Protein AF-A0A2T7P0V6-F1 (afdb_monomer)

Structure (mmCIF, N/CA/C/O backbone):
data_AF-A0A2T7P0V6-F1
#
_entry.id   AF-A0A2T7P0V6-F1
#
loop_
_atom_site.group_PDB
_atom_site.id
_atom_site.type_symbol
_atom_site.label_atom_id
_atom_site.label_alt_id
_atom_site.label_comp_id
_atom_site.label_asym_id
_atom_site.label_entity_id
_atom_site.label_seq_id
_atom_site.pdbx_PDB_ins_code
_atom_site.Cartn_x
_atom_site.Cartn_y
_atom_site.Cartn_z
_atom_site.occupancy
_atom_site.B_iso_or_equiv
_atom_site.auth_seq_id
_atom_site.auth_comp_id
_atom_site.auth_asym_id
_atom_site.auth_atom_id
_atom_site.pdbx_PDB_model_num
ATOM 1 N N . MET A 1 1 ? 37.303 -33.708 -50.649 1.00 38.94 1 MET A N 1
ATOM 2 C CA . MET A 1 1 ? 36.326 -33.667 -49.542 1.00 38.94 1 MET A CA 1
ATOM 3 C C . MET A 1 1 ? 36.472 -32.308 -48.865 1.00 38.94 1 MET A C 1
ATOM 5 O O . MET A 1 1 ? 37.419 -32.109 -48.119 1.00 38.94 1 MET A O 1
ATOM 9 N N . GLN A 1 2 ? 35.656 -31.327 -49.262 1.00 34.22 2 GLN A N 1
ATOM 10 C CA . GLN A 1 2 ? 35.700 -29.964 -48.717 1.00 34.22 2 GLN A CA 1
ATOM 11 C C . GLN A 1 2 ? 34.946 -29.939 -47.388 1.00 34.22 2 GLN A C 1
ATOM 13 O O . GLN A 1 2 ? 33.758 -30.249 -47.340 1.00 34.22 2 GLN A O 1
ATOM 18 N N . ILE A 1 3 ? 35.651 -29.598 -46.313 1.00 34.75 3 ILE A N 1
ATOM 19 C CA . ILE A 1 3 ? 35.061 -29.382 -44.994 1.00 34.75 3 ILE A CA 1
ATOM 20 C C . ILE A 1 3 ? 34.500 -27.960 -44.991 1.00 34.75 3 ILE A C 1
ATOM 22 O O . ILE A 1 3 ? 35.256 -26.990 -44.981 1.00 34.75 3 ILE A O 1
ATOM 26 N N . PHE A 1 4 ? 33.174 -27.833 -45.024 1.00 32.59 4 PHE A N 1
ATOM 27 C CA . PHE A 1 4 ? 32.504 -26.573 -44.720 1.00 32.59 4 PHE A CA 1
ATOM 28 C C . PHE A 1 4 ? 32.583 -26.348 -43.211 1.00 32.59 4 PHE A C 1
ATOM 30 O O . PHE A 1 4 ? 31.875 -26.985 -42.433 1.00 32.59 4 PHE A O 1
ATOM 37 N N . VAL A 1 5 ? 33.468 -25.447 -42.792 1.00 35.84 5 VAL A N 1
ATOM 38 C CA . VAL A 1 5 ? 33.463 -24.924 -41.426 1.00 35.84 5 VAL A CA 1
ATOM 39 C C . VAL A 1 5 ? 32.278 -23.968 -41.324 1.00 35.84 5 VAL A C 1
ATOM 41 O O . VAL A 1 5 ? 32.344 -22.827 -41.778 1.00 35.84 5 VAL A O 1
ATOM 44 N N . VAL A 1 6 ? 31.169 -24.440 -40.754 1.00 39.12 6 VAL A N 1
ATOM 45 C CA . VAL A 1 6 ? 30.071 -23.568 -40.330 1.00 39.12 6 VAL A CA 1
ATOM 46 C C . VAL A 1 6 ? 30.562 -22.813 -39.099 1.00 39.12 6 VAL A C 1
ATOM 48 O O . VAL A 1 6 ? 30.492 -23.305 -37.975 1.00 39.12 6 VAL A O 1
ATOM 51 N N . VAL A 1 7 ? 31.120 -21.622 -39.315 1.00 36.09 7 VAL A N 1
ATOM 52 C CA . VAL A 1 7 ? 31.396 -20.678 -38.232 1.00 36.09 7 VAL A CA 1
ATOM 53 C C . VAL A 1 7 ? 30.044 -20.169 -37.748 1.00 36.09 7 VAL A C 1
ATOM 55 O O . VAL A 1 7 ? 29.428 -19.310 -38.378 1.00 36.09 7 VAL A O 1
ATOM 58 N N . ALA A 1 8 ? 29.552 -20.727 -36.643 1.00 37.69 8 ALA A N 1
ATOM 59 C CA . ALA A 1 8 ? 28.440 -20.143 -35.914 1.00 37.69 8 ALA A CA 1
ATOM 60 C C . ALA A 1 8 ? 28.899 -18.775 -35.389 1.00 37.69 8 ALA A C 1
ATOM 62 O O . ALA A 1 8 ? 29.601 -18.684 -34.382 1.00 37.69 8 ALA A O 1
ATOM 63 N N . LEU A 1 9 ? 28.551 -17.706 -36.109 1.00 34.47 9 LEU A N 1
ATOM 64 C CA . LEU A 1 9 ? 28.694 -16.347 -35.600 1.00 34.47 9 LEU A CA 1
ATOM 65 C C . LEU A 1 9 ? 27.898 -16.260 -34.288 1.00 34.47 9 LEU A C 1
ATOM 67 O O . LEU A 1 9 ? 26.733 -16.674 -34.268 1.00 34.47 9 LEU A O 1
ATOM 71 N N . PRO A 1 10 ? 28.480 -15.750 -33.189 1.00 39.94 10 PRO A N 1
ATOM 72 C CA . PRO A 1 10 ? 27.716 -15.527 -31.974 1.00 39.94 10 PRO A CA 1
ATOM 73 C C . PRO A 1 10 ? 26.574 -14.569 -32.314 1.00 39.94 10 PRO A C 1
ATOM 75 O O . PRO A 1 10 ? 26.809 -13.472 -32.821 1.00 39.94 10 PRO A O 1
ATOM 78 N N . VAL A 1 11 ? 25.332 -14.995 -32.073 1.00 44.12 11 VAL A N 1
ATOM 79 C CA . VAL A 1 11 ? 24.156 -14.131 -32.205 1.00 44.12 11 VAL A CA 1
ATOM 80 C C . VAL A 1 11 ? 24.385 -12.944 -31.277 1.00 44.12 11 VAL A C 1
ATOM 82 O O . VAL A 1 11 ? 24.299 -13.076 -30.055 1.00 44.12 11 VAL A O 1
ATOM 85 N N . ALA A 1 12 ? 24.735 -11.794 -31.850 1.00 45.53 12 ALA A N 1
ATOM 86 C CA . ALA A 1 12 ? 24.899 -10.563 -31.105 1.00 45.53 12 ALA A CA 1
ATOM 87 C C . ALA A 1 12 ? 23.538 -10.208 -30.497 1.00 45.53 12 ALA A C 1
ATOM 89 O O . ALA A 1 12 ? 22.624 -9.755 -31.187 1.00 45.53 12 ALA A O 1
ATOM 90 N N . VAL A 1 13 ? 23.378 -10.462 -29.198 1.00 53.03 13 VAL A N 1
ATOM 91 C CA . VAL A 1 13 ? 22.258 -9.926 -28.427 1.00 53.03 13 VAL A CA 1
ATOM 92 C C . VAL A 1 13 ? 22.516 -8.431 -28.329 1.00 53.03 13 VAL A C 1
ATOM 94 O O . VAL A 1 13 ? 23.279 -7.987 -27.470 1.00 53.03 13 VAL A O 1
ATOM 97 N N . ASN A 1 14 ? 21.946 -7.660 -29.253 1.00 59.09 14 ASN A N 1
ATOM 98 C CA . ASN A 1 14 ? 22.024 -6.210 -29.198 1.00 59.09 14 ASN A CA 1
ATOM 99 C C . ASN A 1 14 ? 21.342 -5.741 -27.912 1.00 59.09 14 ASN A C 1
ATOM 101 O O . ASN A 1 14 ? 20.126 -5.854 -27.753 1.00 59.09 14 ASN A O 1
ATOM 105 N N . ARG A 1 15 ? 22.156 -5.277 -26.963 1.00 63.44 15 ARG A N 1
ATOM 106 C CA . ARG A 1 15 ? 21.679 -4.775 -25.678 1.00 63.44 15 ARG A CA 1
ATOM 107 C C . ARG A 1 15 ? 21.230 -3.324 -25.858 1.00 63.44 15 ARG A C 1
ATOM 109 O O . ARG A 1 15 ? 21.991 -2.552 -26.446 1.00 63.44 15 ARG A O 1
ATOM 116 N N . PRO A 1 16 ? 20.046 -2.944 -25.350 1.00 68.44 16 PRO A N 1
ATOM 117 C CA . PRO A 1 16 ? 19.657 -1.540 -25.278 1.00 68.44 16 PRO A CA 1
ATOM 118 C C . PRO A 1 16 ? 20.714 -0.749 -24.497 1.00 68.44 16 PRO A C 1
ATOM 120 O O . PRO A 1 16 ? 21.285 -1.277 -23.535 1.00 68.44 16 PRO A O 1
ATOM 123 N N . LYS A 1 17 ? 20.985 0.501 -24.888 1.00 78.00 17 LYS A N 1
ATOM 124 C CA . LYS A 1 17 ? 21.817 1.403 -24.080 1.00 78.00 17 LYS A CA 1
ATOM 125 C C . LYS A 1 17 ? 20.932 2.210 -23.124 1.00 78.00 17 LYS A C 1
ATOM 127 O O . LYS A 1 17 ? 19.780 2.476 -23.456 1.00 78.00 17 LYS A O 1
ATOM 132 N N . PRO A 1 18 ? 21.465 2.668 -21.976 1.00 76.31 18 PRO A N 1
ATOM 133 C CA . PRO A 1 18 ? 20.715 3.522 -21.052 1.00 76.31 18 PRO A CA 1
ATOM 134 C C . PRO A 1 18 ? 20.152 4.799 -21.693 1.00 76.31 18 PRO A C 1
ATOM 136 O O . PRO A 1 18 ? 19.107 5.274 -21.279 1.00 76.31 18 PRO A O 1
ATOM 139 N N . THR A 1 19 ? 20.822 5.345 -22.713 1.00 81.75 19 THR A N 1
ATOM 140 C CA . THR A 1 19 ? 20.389 6.555 -23.436 1.00 81.75 19 THR A CA 1
ATOM 141 C C . THR A 1 19 ? 19.151 6.350 -24.299 1.00 81.75 19 THR A C 1
ATOM 143 O O . THR A 1 19 ? 18.503 7.320 -24.673 1.00 81.75 19 THR A O 1
ATOM 146 N N . ASP A 1 20 ? 18.844 5.099 -24.630 1.00 83.56 20 ASP A N 1
ATOM 147 C CA . ASP A 1 20 ? 17.799 4.739 -25.586 1.00 83.56 20 ASP A CA 1
ATOM 148 C C . ASP A 1 20 ? 16.455 4.486 -24.880 1.00 83.56 20 ASP A C 1
ATOM 150 O O . ASP A 1 20 ? 15.446 4.207 -25.528 1.00 83.56 20 ASP A O 1
ATOM 154 N N . VAL A 1 21 ? 16.444 4.565 -23.545 1.00 86.81 21 VAL A N 1
ATOM 155 C CA . VAL A 1 21 ? 15.331 4.193 -22.674 1.00 86.81 21 VAL A CA 1
ATOM 156 C C . VAL A 1 21 ? 15.060 5.325 -21.694 1.00 86.81 21 VAL A C 1
ATOM 158 O O . VAL A 1 21 ? 15.941 5.732 -20.941 1.00 86.81 21 VAL A O 1
ATOM 161 N N . SER A 1 22 ? 13.816 5.786 -21.653 1.00 91.00 22 SER A N 1
ATOM 162 C CA . SER A 1 22 ? 13.347 6.740 -20.653 1.00 91.00 22 SER A CA 1
ATOM 163 C C . SER A 1 22 ? 12.190 6.127 -19.885 1.00 91.00 22 SER A C 1
ATOM 165 O O . SER A 1 22 ? 11.180 5.766 -20.481 1.00 91.00 22 SER A O 1
ATOM 167 N N . CYS A 1 23 ? 12.342 6.000 -18.570 1.00 91.56 23 CYS A N 1
ATOM 168 C CA . CYS A 1 23 ? 11.327 5.448 -17.684 1.00 91.56 23 CYS A CA 1
ATOM 169 C C . CYS A 1 23 ? 10.858 6.502 -16.692 1.00 91.56 23 CYS A C 1
ATOM 171 O O . CYS A 1 23 ? 11.661 7.248 -16.129 1.00 91.56 23 CYS A O 1
ATOM 173 N N . THR A 1 24 ? 9.556 6.518 -16.440 1.00 91.81 24 THR A N 1
ATOM 174 C CA . THR A 1 24 ? 8.920 7.374 -15.444 1.00 91.81 24 THR A CA 1
ATOM 175 C C . THR A 1 24 ? 8.060 6.547 -14.506 1.00 91.81 24 THR A C 1
ATOM 177 O O . THR A 1 24 ? 7.452 5.565 -14.930 1.00 91.81 24 THR A O 1
ATOM 180 N N . ALA A 1 25 ? 8.025 6.934 -13.234 1.00 89.06 25 ALA A N 1
ATOM 181 C CA . ALA A 1 25 ? 7.160 6.340 -12.226 1.00 89.06 25 ALA A CA 1
ATOM 182 C C . ALA A 1 25 ? 6.214 7.398 -11.657 1.00 89.06 25 ALA A C 1
ATOM 184 O O . ALA A 1 25 ? 6.587 8.557 -11.446 1.00 89.06 25 ALA A O 1
ATOM 185 N N . ARG A 1 26 ? 4.975 6.990 -11.400 1.00 83.69 26 ARG A N 1
ATOM 186 C CA . ARG A 1 26 ? 3.954 7.830 -10.788 1.00 83.69 26 ARG A CA 1
ATOM 187 C C . ARG A 1 26 ? 3.104 7.002 -9.835 1.00 83.69 26 ARG A C 1
ATOM 189 O O . ARG A 1 26 ? 2.597 5.955 -10.220 1.00 83.69 26 ARG A O 1
ATOM 196 N N . ALA A 1 27 ? 2.881 7.544 -8.644 1.00 75.69 27 ALA A N 1
ATOM 197 C CA . ALA A 1 27 ? 1.901 7.003 -7.714 1.00 75.69 27 ALA A CA 1
ATOM 198 C C . ALA A 1 27 ? 0.469 7.265 -8.196 1.00 75.69 27 ALA A C 1
ATOM 200 O O . ALA A 1 27 ? 0.133 8.403 -8.560 1.00 75.69 27 ALA A O 1
ATOM 201 N N . ASP A 1 28 ? -0.359 6.225 -8.175 1.00 67.44 28 ASP A N 1
ATOM 202 C CA . ASP A 1 28 ? -1.797 6.273 -8.432 1.00 67.44 28 ASP A CA 1
ATOM 203 C C . ASP A 1 28 ? -2.569 5.597 -7.284 1.00 67.44 28 ASP A C 1
ATOM 205 O O . ASP A 1 28 ? -1.989 4.936 -6.426 1.00 67.44 28 ASP A O 1
ATOM 209 N N . MET A 1 29 ? -3.888 5.783 -7.276 1.00 58.06 29 MET A N 1
ATOM 210 C CA . MET A 1 29 ? -4.811 5.397 -6.201 1.00 58.06 29 MET A CA 1
ATOM 211 C C . MET A 1 29 ? -4.745 3.925 -5.775 1.00 58.06 29 MET A C 1
ATOM 213 O O . MET A 1 29 ? -4.930 3.602 -4.601 1.00 58.06 29 MET A O 1
ATOM 217 N N . ASP A 1 30 ? -4.531 3.036 -6.737 1.00 58.81 30 ASP A N 1
ATOM 218 C CA . ASP A 1 30 ? -4.682 1.589 -6.604 1.00 58.81 30 ASP A CA 1
ATOM 219 C C . ASP A 1 30 ? -3.455 0.808 -7.100 1.00 58.81 30 ASP A C 1
ATOM 221 O O . ASP A 1 30 ? -3.479 -0.424 -7.141 1.00 58.81 30 ASP A O 1
ATOM 225 N N . ALA A 1 31 ? -2.408 1.520 -7.520 1.00 74.06 31 ALA A N 1
ATOM 226 C CA . ALA A 1 31 ? -1.178 0.971 -8.071 1.00 74.06 31 ALA A CA 1
ATOM 227 C C . ALA A 1 31 ? -0.145 2.076 -8.305 1.00 74.06 31 ALA A C 1
ATOM 229 O O . ALA A 1 31 ? -0.507 3.200 -8.644 1.00 74.06 31 ALA A O 1
ATOM 230 N N . ASP A 1 32 ? 1.142 1.736 -8.285 1.00 83.00 32 ASP A N 1
ATOM 231 C CA . ASP A 1 32 ? 2.131 2.602 -8.925 1.00 83.00 32 ASP A CA 1
ATOM 232 C C . ASP A 1 32 ? 2.177 2.288 -10.424 1.00 83.00 32 ASP A C 1
ATOM 234 O O . ASP A 1 32 ? 2.079 1.137 -10.867 1.00 83.00 32 ASP A O 1
ATOM 238 N N . ARG A 1 33 ? 2.274 3.338 -11.237 1.00 87.50 33 ARG A N 1
ATOM 239 C CA . ARG A 1 33 ? 2.348 3.234 -12.693 1.00 87.50 33 ARG A CA 1
ATOM 240 C C . ARG A 1 33 ? 3.750 3.564 -13.155 1.00 87.50 33 ARG A C 1
ATOM 242 O O . ARG A 1 33 ? 4.265 4.643 -12.863 1.00 87.50 33 ARG A O 1
ATOM 249 N N . LEU A 1 34 ? 4.337 2.651 -13.918 1.00 91.38 34 LEU A N 1
ATOM 250 C CA . LEU A 1 34 ? 5.596 2.871 -14.607 1.00 91.38 34 LEU A CA 1
ATOM 251 C C . LEU A 1 34 ? 5.324 2.956 -16.106 1.00 91.38 34 LEU A C 1
ATOM 253 O O . LEU A 1 34 ? 4.670 2.083 -16.673 1.00 91.38 34 LEU A O 1
ATOM 257 N N . SER A 1 35 ? 5.848 4.000 -16.736 1.00 93.00 35 SER A N 1
ATOM 258 C CA . SER A 1 35 ? 5.797 4.196 -18.181 1.00 93.00 35 SER A CA 1
ATOM 259 C C . SER A 1 35 ? 7.215 4.326 -18.704 1.00 93.00 35 SER A C 1
ATOM 261 O O . SER A 1 35 ? 7.933 5.248 -18.311 1.00 93.00 35 SER A O 1
ATOM 263 N N . CYS A 1 36 ? 7.616 3.413 -19.582 1.00 91.62 36 CYS A N 1
ATOM 264 C CA . CYS A 1 36 ? 8.912 3.445 -20.241 1.00 91.62 36 CYS A CA 1
ATOM 265 C C . CYS A 1 36 ? 8.753 3.566 -21.750 1.00 91.62 36 CYS A C 1
ATOM 267 O O . CYS A 1 36 ? 8.081 2.740 -22.363 1.00 91.62 36 CYS A O 1
ATOM 269 N N . THR A 1 37 ? 9.447 4.532 -22.338 1.00 90.88 37 THR A N 1
ATOM 270 C CA . THR A 1 37 ? 9.606 4.675 -23.783 1.00 90.88 37 THR A CA 1
ATOM 271 C C . THR A 1 37 ? 10.991 4.182 -24.169 1.00 90.88 37 THR A C 1
ATOM 273 O O . THR A 1 37 ? 12.000 4.585 -23.586 1.00 90.88 37 THR A O 1
ATOM 276 N N . ILE A 1 38 ? 11.037 3.293 -25.152 1.00 87.94 38 ILE A N 1
ATOM 277 C CA . ILE A 1 38 ? 12.251 2.659 -25.645 1.00 87.94 38 ILE A CA 1
ATOM 278 C C . ILE A 1 38 ? 12.394 3.014 -27.119 1.00 87.94 38 ILE A C 1
ATOM 280 O O . ILE A 1 38 ? 11.471 2.816 -27.909 1.00 87.94 38 ILE A O 1
ATOM 284 N N . THR A 1 39 ? 13.547 3.549 -27.500 1.00 85.44 39 THR A N 1
ATOM 285 C CA . THR A 1 39 ? 13.763 4.123 -28.830 1.00 85.44 39 THR A CA 1
ATOM 286 C C . THR A 1 39 ? 14.919 3.447 -29.549 1.00 85.44 39 THR A C 1
ATOM 288 O O . THR A 1 39 ? 15.979 3.224 -28.977 1.00 85.44 39 THR A O 1
ATOM 291 N N . ASN A 1 40 ? 14.737 3.156 -30.839 1.00 75.75 40 ASN A N 1
ATOM 292 C CA . ASN A 1 40 ? 15.815 2.768 -31.754 1.00 75.75 40 ASN A CA 1
ATOM 293 C C . ASN A 1 40 ? 16.664 1.553 -31.319 1.00 75.75 40 ASN A C 1
ATOM 295 O O . ASN A 1 40 ? 17.861 1.493 -31.626 1.00 75.75 40 ASN A O 1
ATOM 299 N N . ILE A 1 41 ? 16.060 0.561 -30.660 1.00 76.25 41 ILE A N 1
ATOM 300 C CA . ILE A 1 41 ? 16.772 -0.640 -30.209 1.00 76.25 41 ILE A CA 1
ATOM 301 C C . ILE A 1 41 ? 16.825 -1.701 -31.307 1.00 76.25 41 ILE A C 1
ATOM 303 O O . ILE A 1 41 ? 15.835 -1.969 -31.981 1.00 76.25 41 ILE A O 1
ATOM 307 N N . TYR A 1 42 ? 17.985 -2.327 -31.501 1.00 70.56 42 TYR A N 1
ATOM 308 C CA . TYR A 1 42 ? 18.146 -3.349 -32.534 1.00 70.56 42 TYR A CA 1
ATOM 309 C C . TYR A 1 42 ? 17.495 -4.668 -32.128 1.00 70.56 42 TYR A C 1
ATOM 311 O O . TYR A 1 42 ? 17.993 -5.334 -31.219 1.00 70.56 42 TYR A O 1
ATOM 319 N N . SER A 1 43 ? 16.469 -5.095 -32.862 1.00 62.31 43 SER A N 1
ATOM 320 C CA . SER A 1 43 ? 15.776 -6.349 -32.594 1.00 62.31 43 SER A CA 1
ATOM 321 C C . SER A 1 43 ? 16.040 -7.379 -33.680 1.00 62.31 43 SER A C 1
ATOM 323 O O . SER A 1 43 ? 15.702 -7.172 -34.838 1.00 62.31 43 SER A O 1
ATOM 325 N N . SER A 1 44 ? 16.605 -8.526 -33.304 1.00 56.94 44 SER A N 1
ATOM 326 C CA . SER A 1 44 ? 16.668 -9.696 -34.189 1.00 56.94 44 SER A CA 1
ATOM 327 C C . SER A 1 44 ? 15.417 -10.580 -34.103 1.00 56.94 44 SER A C 1
ATOM 329 O O . SER A 1 44 ? 15.276 -11.494 -34.910 1.00 56.94 44 SER A O 1
ATOM 331 N N . ARG A 1 45 ? 14.528 -10.351 -33.116 1.00 62.19 45 ARG A N 1
ATOM 332 C CA . ARG A 1 45 ? 13.358 -11.210 -32.815 1.00 62.19 45 ARG A CA 1
ATOM 333 C C . ARG A 1 45 ? 12.043 -10.465 -32.531 1.00 62.19 45 ARG A C 1
ATOM 335 O O . ARG A 1 45 ? 11.052 -11.116 -32.228 1.00 62.19 45 ARG A O 1
ATOM 342 N N . GLY A 1 46 ? 12.020 -9.135 -32.581 1.00 62.25 46 GLY A N 1
ATOM 343 C CA . GLY A 1 46 ? 10.824 -8.287 -32.455 1.00 62.25 46 GLY A CA 1
ATOM 344 C C . GLY A 1 46 ? 10.178 -8.186 -31.065 1.00 62.25 46 GLY A C 1
ATOM 345 O O . GLY A 1 46 ? 9.445 -7.237 -30.817 1.00 62.25 46 GLY A O 1
ATOM 346 N N . VAL A 1 47 ? 10.453 -9.106 -30.133 1.00 72.44 47 VAL A N 1
ATOM 347 C CA . VAL A 1 47 ? 9.734 -9.178 -28.847 1.00 72.44 47 VAL A CA 1
ATOM 348 C C . VAL A 1 47 ? 10.621 -8.728 -27.687 1.00 72.44 47 VAL A C 1
ATOM 350 O O . VAL A 1 47 ? 11.562 -9.429 -27.310 1.00 72.44 47 VAL A O 1
ATOM 353 N N . TYR A 1 48 ? 10.291 -7.571 -27.107 1.00 80.56 48 TYR A N 1
ATOM 354 C CA . TYR A 1 48 ? 10.849 -7.102 -25.838 1.00 80.56 48 TYR A CA 1
ATOM 355 C C . TYR A 1 48 ? 9.798 -7.152 -24.737 1.00 80.56 48 TYR A C 1
ATOM 357 O O . TYR A 1 48 ? 8.610 -6.946 -24.981 1.00 80.56 48 TYR A O 1
ATOM 365 N N . THR A 1 49 ? 10.248 -7.390 -23.512 1.00 88.62 49 THR A N 1
ATOM 366 C CA . THR A 1 49 ? 9.421 -7.336 -22.310 1.00 88.62 49 THR A CA 1
ATOM 367 C C . THR A 1 49 ? 10.059 -6.425 -21.278 1.00 88.62 49 THR A C 1
ATOM 369 O O . THR A 1 49 ? 11.284 -6.410 -21.127 1.00 88.62 49 THR A O 1
ATOM 372 N N . CYS A 1 50 ? 9.228 -5.728 -20.521 1.00 91.44 50 CYS A N 1
ATOM 373 C CA . CYS A 1 50 ? 9.640 -4.877 -19.419 1.00 91.44 50 CYS A CA 1
ATOM 374 C C . CYS A 1 50 ? 9.172 -5.488 -18.103 1.00 91.44 50 CYS A C 1
ATOM 376 O O . CYS A 1 50 ? 7.977 -5.705 -17.914 1.00 91.44 50 CYS A O 1
ATOM 378 N N . GLN A 1 51 ? 10.109 -5.757 -17.200 1.00 94.19 51 GLN A N 1
ATOM 379 C CA . GLN A 1 51 ? 9.838 -6.211 -15.841 1.00 94.19 51 GLN A CA 1
ATOM 380 C C . GLN A 1 51 ? 10.039 -5.043 -14.878 1.00 94.19 51 GLN A C 1
ATOM 382 O O . GLN A 1 51 ? 11.136 -4.487 -14.814 1.00 94.19 51 GLN A O 1
ATOM 387 N N . ALA A 1 52 ? 8.998 -4.683 -14.130 1.00 93.50 52 ALA A N 1
ATOM 388 C CA . ALA A 1 52 ? 9.129 -3.706 -13.059 1.00 93.50 52 ALA A CA 1
ATOM 389 C C . ALA A 1 52 ? 9.855 -4.321 -11.859 1.00 93.50 52 ALA A C 1
ATOM 391 O O . ALA A 1 52 ? 9.659 -5.488 -11.512 1.00 93.50 52 ALA A O 1
ATOM 392 N N . LEU A 1 53 ? 10.691 -3.510 -11.229 1.00 93.12 53 LEU A N 1
ATOM 393 C CA . LEU A 1 53 ? 11.464 -3.839 -10.047 1.00 93.12 53 LEU A CA 1
ATOM 394 C C . LEU A 1 53 ? 11.218 -2.758 -8.997 1.00 93.12 53 LEU A C 1
ATOM 396 O O . LEU A 1 53 ? 11.155 -1.569 -9.323 1.00 93.12 53 LEU A O 1
ATOM 400 N N . ARG A 1 54 ? 11.087 -3.178 -7.742 1.00 90.81 54 ARG A N 1
ATOM 401 C CA . ARG A 1 54 ? 10.869 -2.288 -6.602 1.00 90.81 54 ARG A CA 1
ATOM 402 C C . ARG A 1 54 ? 11.889 -2.566 -5.512 1.00 90.81 54 ARG A C 1
ATOM 404 O O . ARG A 1 54 ? 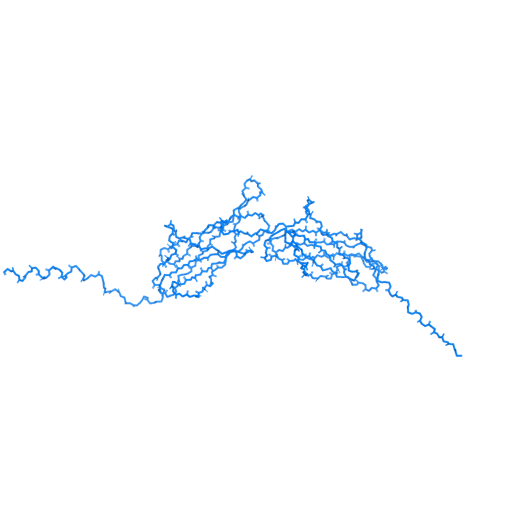12.224 -3.719 -5.245 1.00 90.81 54 ARG A O 1
ATOM 411 N N . ARG A 1 55 ? 12.364 -1.508 -4.859 1.00 90.12 55 ARG A N 1
ATOM 412 C CA . ARG A 1 55 ? 13.245 -1.603 -3.693 1.00 90.12 55 ARG A CA 1
ATOM 413 C C . ARG A 1 55 ? 12.784 -0.646 -2.607 1.00 90.12 55 ARG A C 1
ATOM 415 O O . ARG A 1 55 ? 12.511 0.514 -2.892 1.00 90.12 55 ARG A O 1
ATOM 422 N N . ASN A 1 56 ? 12.745 -1.125 -1.368 1.00 86.56 56 ASN A N 1
ATOM 423 C CA . ASN A 1 56 ? 12.582 -0.267 -0.203 1.00 86.56 56 ASN A CA 1
ATOM 424 C C . ASN A 1 56 ? 13.943 0.370 0.138 1.00 86.56 56 ASN A C 1
ATOM 426 O O . ASN A 1 56 ? 14.900 -0.331 0.473 1.00 86.56 56 ASN A O 1
ATOM 430 N N . GLU A 1 57 ? 14.039 1.691 0.020 1.00 84.81 57 GLU A N 1
ATOM 431 C CA . GLU A 1 57 ? 15.277 2.454 0.211 1.00 84.81 57 GLU A CA 1
ATOM 432 C C . GLU A 1 57 ? 15.660 2.612 1.686 1.00 84.81 57 GLU A C 1
ATOM 434 O O . GLU A 1 57 ? 16.835 2.781 1.988 1.00 84.81 57 GLU A O 1
ATOM 439 N N . GLU A 1 58 ? 14.705 2.525 2.612 1.00 76.50 58 GLU A N 1
ATOM 440 C CA . GLU A 1 58 ? 14.980 2.657 4.051 1.00 76.50 58 GLU A CA 1
ATOM 441 C C . GLU A 1 58 ? 15.634 1.404 4.623 1.00 76.50 58 GLU A C 1
ATOM 443 O O . GLU A 1 58 ? 16.533 1.474 5.457 1.00 76.50 58 GLU A O 1
ATOM 448 N N . THR A 1 59 ? 15.165 0.244 4.170 1.00 75.19 59 THR A N 1
ATOM 449 C CA . THR A 1 59 ? 15.645 -1.061 4.639 1.00 75.19 59 THR A CA 1
ATOM 450 C C . THR A 1 59 ? 16.706 -1.663 3.725 1.00 75.19 59 THR A C 1
ATOM 452 O O . THR A 1 59 ? 17.266 -2.703 4.061 1.00 75.19 59 THR A O 1
ATOM 455 N N . HIS A 1 60 ? 16.981 -1.029 2.577 1.00 77.31 60 HIS A N 1
ATOM 456 C CA . HIS A 1 60 ? 17.794 -1.591 1.496 1.00 77.31 60 HIS A CA 1
ATOM 457 C C . HIS A 1 60 ? 17.40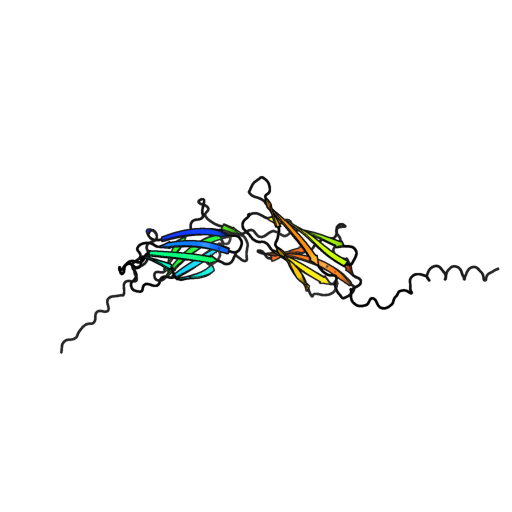3 -3.041 1.181 1.00 77.31 60 HIS A C 1
ATOM 459 O O . HIS A 1 60 ? 18.258 -3.921 1.064 1.00 77.31 60 HIS A O 1
ATOM 465 N N . SER A 1 61 ? 16.093 -3.285 1.082 1.00 73.12 61 SER A N 1
ATOM 466 C CA . SER A 1 61 ? 15.547 -4.624 0.873 1.00 73.12 61 SER A CA 1
ATOM 467 C C . SER A 1 61 ? 16.082 -5.262 -0.409 1.00 73.12 61 SER A C 1
ATOM 469 O O . SER A 1 61 ? 16.531 -4.579 -1.339 1.00 73.12 61 SER A O 1
ATOM 471 N N . GLU A 1 62 ? 15.956 -6.588 -0.504 1.00 80.44 62 GLU A N 1
ATOM 472 C CA . GLU A 1 62 ? 16.119 -7.257 -1.791 1.00 80.44 62 GLU A CA 1
ATOM 473 C C . GLU A 1 62 ? 15.185 -6.640 -2.839 1.00 80.44 62 GLU A C 1
ATOM 475 O O . GLU A 1 62 ? 14.104 -6.128 -2.527 1.00 80.44 62 GLU A O 1
ATOM 480 N N . VAL A 1 63 ? 15.643 -6.653 -4.091 1.00 83.50 63 VAL A N 1
ATOM 481 C CA . VAL A 1 63 ? 14.868 -6.131 -5.215 1.00 83.50 63 VAL A CA 1
ATOM 482 C C . VAL A 1 63 ? 13.703 -7.072 -5.477 1.00 83.50 63 VAL A C 1
ATOM 484 O O . VAL A 1 63 ? 13.886 -8.209 -5.923 1.00 83.50 63 VAL A O 1
ATOM 487 N N . GLU A 1 64 ? 12.505 -6.569 -5.237 1.00 87.25 64 GLU A N 1
ATOM 488 C CA . GLU A 1 64 ? 11.266 -7.266 -5.514 1.00 87.25 64 GLU A CA 1
ATOM 489 C C . GLU A 1 64 ? 10.977 -7.221 -7.016 1.00 87.25 64 GLU A C 1
ATOM 491 O O . GLU A 1 64 ? 11.032 -6.163 -7.651 1.00 87.25 64 GLU A O 1
ATOM 496 N N . ARG A 1 65 ? 10.680 -8.387 -7.596 1.00 88.38 65 ARG A N 1
ATOM 497 C CA . ARG A 1 65 ? 10.292 -8.506 -9.003 1.00 88.38 65 ARG A CA 1
ATOM 498 C C . ARG A 1 65 ? 8.783 -8.425 -9.110 1.00 88.38 65 ARG A C 1
ATOM 500 O O . ARG A 1 65 ? 8.085 -9.260 -8.548 1.00 88.38 65 ARG A O 1
ATOM 507 N N . LEU A 1 66 ? 8.317 -7.444 -9.864 1.00 89.19 66 LEU A N 1
ATOM 508 C CA . LEU A 1 66 ? 6.904 -7.171 -10.059 1.00 89.19 66 LEU A CA 1
ATOM 509 C C . LEU A 1 66 ? 6.465 -7.608 -11.464 1.00 89.19 66 LEU A C 1
ATOM 511 O O . LEU A 1 66 ? 7.134 -8.386 -12.157 1.00 89.19 66 LEU A O 1
ATOM 515 N N . ASN A 1 67 ? 5.314 -7.086 -11.878 1.00 88.62 67 ASN A N 1
ATOM 516 C CA . ASN A 1 67 ? 4.671 -7.380 -13.148 1.00 88.62 67 ASN A CA 1
ATOM 517 C C . ASN A 1 67 ? 5.620 -7.215 -14.342 1.00 88.62 67 ASN A C 1
ATOM 519 O O . ASN A 1 67 ? 6.428 -6.285 -14.423 1.00 88.62 67 ASN A O 1
ATOM 523 N N . THR A 1 68 ? 5.491 -8.149 -15.284 1.00 90.31 68 THR A N 1
ATOM 524 C CA . THR A 1 68 ? 6.214 -8.152 -16.556 1.00 90.31 68 THR A CA 1
ATOM 525 C C . THR A 1 68 ? 5.216 -7.963 -17.688 1.00 90.31 68 THR A C 1
ATOM 527 O O . THR A 1 68 ? 4.218 -8.676 -17.751 1.00 90.31 68 THR A O 1
ATOM 530 N N . VAL A 1 69 ? 5.480 -7.008 -18.577 1.00 90.62 69 VAL A N 1
ATOM 531 C CA . VAL A 1 69 ? 4.609 -6.691 -19.716 1.00 90.62 69 VAL A CA 1
ATOM 532 C C . VAL A 1 69 ? 5.371 -6.817 -21.025 1.00 90.62 69 VAL A C 1
ATOM 534 O O . VAL A 1 69 ? 6.577 -6.566 -21.081 1.00 90.62 69 VAL A O 1
ATOM 537 N N . ASN A 1 70 ? 4.661 -7.178 -22.089 1.00 88.19 70 ASN A N 1
ATOM 538 C CA . ASN A 1 70 ? 5.202 -7.092 -23.439 1.00 88.19 70 ASN A CA 1
ATOM 539 C C . ASN A 1 70 ? 5.283 -5.622 -23.857 1.00 88.19 70 ASN A C 1
ATOM 541 O O . ASN A 1 70 ? 4.366 -4.845 -23.591 1.00 88.19 70 ASN A O 1
ATOM 545 N N . MET A 1 71 ? 6.374 -5.253 -24.519 1.00 86.75 71 MET A N 1
ATOM 546 C CA . MET A 1 71 ? 6.522 -3.935 -25.122 1.00 86.75 71 MET A CA 1
ATOM 547 C C . MET A 1 71 ? 5.521 -3.789 -26.270 1.00 86.75 71 MET A C 1
ATOM 549 O O . MET A 1 71 ? 5.473 -4.629 -27.170 1.00 86.75 71 MET A O 1
ATOM 553 N N . ALA A 1 72 ? 4.743 -2.711 -26.251 1.00 84.12 72 ALA A N 1
ATOM 554 C CA . ALA A 1 72 ? 3.911 -2.316 -27.375 1.00 84.12 72 ALA A CA 1
ATOM 555 C C . ALA A 1 72 ? 4.798 -1.645 -28.430 1.00 84.12 72 ALA A C 1
ATOM 557 O O . ALA A 1 72 ? 5.471 -0.660 -28.130 1.00 84.12 72 ALA A O 1
ATOM 558 N N . SER A 1 73 ? 4.828 -2.182 -29.651 1.00 77.69 73 SER A N 1
ATOM 559 C CA . SER A 1 73 ? 5.598 -1.585 -30.747 1.00 77.69 73 SER A CA 1
ATOM 560 C C . SER A 1 73 ? 4.926 -0.295 -31.217 1.00 77.69 73 SER A C 1
ATOM 562 O O . SER A 1 73 ? 3.727 -0.292 -31.493 1.00 77.69 73 SER A O 1
ATOM 564 N N . LEU A 1 74 ? 5.695 0.791 -31.291 1.00 71.19 74 LEU A N 1
ATOM 565 C CA . LEU A 1 74 ? 5.228 2.086 -31.788 1.00 71.19 74 LEU A CA 1
ATOM 566 C C . LEU A 1 74 ? 5.498 2.242 -33.285 1.00 71.19 74 LEU A C 1
ATOM 568 O O . LEU A 1 74 ? 4.638 2.744 -33.993 1.00 71.19 74 LEU A O 1
ATOM 572 N N . ASN A 1 75 ? 6.654 1.768 -33.762 1.00 65.44 75 ASN A N 1
ATOM 573 C CA . ASN A 1 75 ? 7.023 1.753 -35.176 1.00 65.44 75 ASN A CA 1
ATOM 574 C C . ASN A 1 75 ? 7.685 0.407 -35.500 1.00 65.44 75 ASN A C 1
ATOM 576 O O . ASN A 1 75 ? 8.740 0.091 -34.946 1.00 65.44 75 ASN A O 1
ATOM 580 N N . ASP A 1 76 ? 7.082 -0.350 -36.417 1.00 57.59 76 ASP A N 1
ATOM 581 C CA . ASP A 1 76 ? 7.632 -1.581 -36.999 1.00 57.59 76 ASP A CA 1
ATOM 582 C C . ASP A 1 76 ? 7.766 -1.404 -38.520 1.00 57.59 76 ASP A C 1
ATOM 584 O O . ASP A 1 76 ? 7.158 -2.109 -39.321 1.00 57.59 76 ASP A O 1
ATOM 588 N N . GLU A 1 77 ? 8.513 -0.378 -38.944 1.00 52.91 77 GLU A N 1
ATOM 589 C CA . GLU A 1 77 ? 8.726 -0.050 -40.366 1.00 52.91 77 GLU A CA 1
ATOM 590 C C . GLU A 1 77 ? 9.681 -1.043 -41.067 1.00 52.91 77 GLU A C 1
ATOM 592 O O . GLU A 1 77 ? 10.527 -0.655 -41.870 1.00 52.91 77 GLU A O 1
ATOM 597 N N . GLY A 1 78 ? 9.609 -2.338 -40.736 1.00 53.81 78 GLY A N 1
ATOM 598 C CA . GLY A 1 78 ? 10.392 -3.404 -41.375 1.00 53.81 78 GLY A CA 1
ATOM 599 C C . GLY A 1 78 ? 11.915 -3.277 -41.221 1.00 53.81 78 GLY A C 1
ATOM 600 O O . GLY A 1 78 ? 12.669 -3.986 -41.889 1.00 53.81 78 GLY A O 1
ATOM 601 N N . GLY A 1 79 ? 12.381 -2.362 -40.368 1.00 55.81 79 GLY A N 1
ATOM 602 C CA . GLY A 1 79 ? 13.789 -2.098 -40.108 1.00 55.81 79 GLY A CA 1
ATOM 603 C C . GLY A 1 79 ? 14.353 -2.947 -38.967 1.00 55.81 79 GLY A C 1
ATOM 604 O O . GLY A 1 79 ? 13.644 -3.411 -38.085 1.00 55.81 79 GLY A O 1
ATOM 605 N N . LEU A 1 80 ? 15.682 -3.082 -38.927 1.00 66.06 80 LEU A N 1
ATOM 606 C CA . LEU A 1 80 ? 16.423 -3.776 -37.859 1.00 66.06 80 LEU A CA 1
ATOM 607 C C . LEU A 1 80 ? 16.243 -3.165 -36.451 1.00 66.06 80 LEU A C 1
ATOM 609 O O . LEU A 1 80 ? 16.733 -3.738 -35.475 1.00 66.06 80 LEU A O 1
ATOM 613 N N . LYS A 1 81 ? 15.613 -1.989 -36.343 1.00 72.50 81 LYS A N 1
ATOM 614 C CA . LYS A 1 81 ? 15.416 -1.240 -35.101 1.00 72.50 81 LYS A CA 1
ATOM 615 C C . LYS A 1 81 ? 13.935 -1.082 -34.798 1.00 72.50 81 LYS A C 1
ATOM 617 O O . LYS A 1 81 ? 13.168 -0.712 -35.677 1.00 72.50 81 LYS A O 1
ATOM 622 N N . VAL A 1 82 ? 13.583 -1.283 -33.537 1.00 75.38 82 VAL A N 1
ATOM 623 C CA . VAL A 1 82 ? 12.220 -1.183 -33.019 1.00 75.38 82 VAL A CA 1
ATOM 624 C C . VAL A 1 82 ? 12.178 -0.083 -31.963 1.00 75.38 82 VAL A C 1
ATOM 626 O O . VAL A 1 82 ? 13.131 0.099 -31.200 1.00 75.38 82 VAL A O 1
ATOM 629 N N . SER A 1 83 ? 11.073 0.654 -31.928 1.00 83.31 83 SER A N 1
ATOM 630 C CA . SER A 1 83 ? 10.736 1.566 -30.834 1.00 83.31 83 SER A CA 1
ATOM 631 C C . SER A 1 83 ? 9.410 1.131 -30.230 1.00 83.31 83 SER A C 1
ATOM 633 O O . SER A 1 83 ? 8.534 0.645 -30.946 1.00 83.31 83 SER A O 1
ATOM 635 N N . GLY A 1 84 ? 9.250 1.298 -28.926 1.00 87.19 84 GLY A N 1
ATOM 636 C CA . GLY A 1 84 ? 8.057 0.835 -28.242 1.00 87.19 84 GLY A CA 1
ATOM 637 C C . GLY A 1 84 ? 7.893 1.404 -26.847 1.00 87.19 84 GLY A C 1
ATOM 638 O O . GLY A 1 84 ? 8.762 2.103 -26.325 1.00 87.19 84 GLY A O 1
ATOM 639 N N . GLU A 1 85 ? 6.758 1.080 -26.250 1.00 90.25 85 GLU A N 1
ATOM 640 C CA . GLU A 1 85 ? 6.381 1.528 -24.919 1.00 90.25 85 GLU A CA 1
ATOM 641 C C . GLU A 1 85 ? 5.986 0.366 -24.020 1.00 90.25 85 GLU A C 1
ATOM 643 O O . GLU A 1 85 ? 5.376 -0.618 -24.441 1.00 90.25 85 GLU A O 1
ATOM 648 N N . CYS A 1 86 ? 6.326 0.508 -22.746 1.00 91.06 86 CYS A N 1
ATOM 649 C CA . CYS A 1 86 ? 5.924 -0.394 -21.686 1.00 91.06 86 CYS A CA 1
ATOM 650 C C . CYS A 1 86 ? 5.160 0.395 -20.634 1.00 9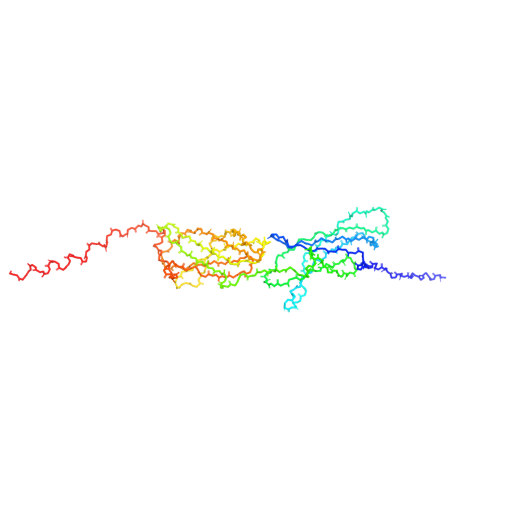1.06 86 CYS A C 1
ATOM 652 O O . CYS A 1 86 ? 5.734 1.235 -19.943 1.00 91.06 86 CYS A O 1
ATOM 654 N N . ASN A 1 87 ? 3.880 0.071 -20.493 1.00 92.94 87 ASN A N 1
ATOM 655 C CA . ASN A 1 87 ? 3.028 0.590 -19.437 1.00 92.94 87 ASN A CA 1
ATOM 656 C C . ASN A 1 87 ? 2.796 -0.525 -18.421 1.00 92.94 87 ASN A C 1
ATOM 658 O O . ASN A 1 87 ? 2.179 -1.542 -18.736 1.00 92.94 87 ASN A O 1
ATOM 662 N N . ILE A 1 88 ? 3.326 -0.348 -17.214 1.00 92.12 88 ILE A N 1
ATOM 663 C CA . ILE A 1 88 ? 3.252 -1.330 -16.137 1.00 92.12 88 ILE A CA 1
ATOM 664 C C . ILE A 1 88 ? 2.442 -0.733 -15.001 1.00 92.12 88 ILE A C 1
ATOM 666 O O . ILE A 1 88 ? 2.694 0.383 -14.549 1.00 92.12 88 ILE A O 1
ATOM 670 N N . ARG A 1 89 ? 1.488 -1.516 -14.516 1.00 87.81 89 ARG A N 1
ATOM 671 C CA . ARG A 1 89 ? 0.750 -1.239 -13.294 1.00 87.81 89 ARG A CA 1
ATOM 672 C C . ARG A 1 89 ? 1.241 -2.204 -12.222 1.00 87.81 89 ARG A C 1
ATOM 674 O O . ARG A 1 89 ? 1.221 -3.410 -12.465 1.00 87.81 89 ARG A O 1
ATOM 681 N N . THR A 1 90 ? 1.716 -1.700 -11.089 1.00 83.56 90 THR A N 1
ATOM 682 C CA . THR A 1 90 ? 2.243 -2.530 -9.998 1.00 83.56 90 THR A CA 1
ATOM 683 C C . THR A 1 90 ? 1.249 -2.654 -8.861 1.00 83.56 90 THR A C 1
ATOM 685 O O . THR A 1 90 ? 0.415 -1.782 -8.649 1.00 83.56 90 THR A O 1
ATOM 688 N N . GLU A 1 91 ? 1.374 -3.715 -8.079 1.00 78.50 91 GLU A N 1
ATOM 689 C CA . GLU A 1 91 ? 0.690 -3.797 -6.793 1.00 78.50 91 GLU A CA 1
ATOM 690 C C . GLU A 1 91 ? 1.340 -2.832 -5.793 1.00 78.50 91 GLU A C 1
ATOM 692 O O . GLU A 1 91 ? 2.549 -2.574 -5.853 1.00 78.50 91 GLU A O 1
ATOM 697 N N . LEU A 1 92 ? 0.541 -2.283 -4.878 1.00 75.06 92 LEU A N 1
ATOM 698 C CA . LEU A 1 92 ? 1.051 -1.443 -3.796 1.00 75.06 92 LEU A CA 1
ATOM 699 C C . LEU A 1 92 ? 1.926 -2.280 -2.848 1.00 75.06 92 LEU A C 1
ATOM 701 O O . LEU A 1 92 ? 1.667 -3.470 -2.664 1.00 75.06 92 LEU A O 1
ATOM 705 N N . PRO A 1 93 ? 2.980 -1.700 -2.256 1.00 75.25 93 PRO A N 1
ATOM 706 C CA . PRO A 1 93 ? 3.825 -2.432 -1.326 1.00 75.25 93 PRO A CA 1
ATOM 707 C C . PRO A 1 93 ? 3.055 -2.800 -0.059 1.00 75.25 93 PRO A C 1
ATOM 709 O O . PRO A 1 93 ? 2.306 -1.997 0.495 1.00 75.25 93 PRO A O 1
ATOM 712 N N . GLU A 1 94 ? 3.281 -4.017 0.439 1.00 69.69 94 GLU A N 1
ATOM 713 C CA . GLU A 1 94 ? 2.655 -4.486 1.683 1.00 69.69 94 GLU A CA 1
ATOM 714 C C . GLU A 1 94 ? 3.120 -3.683 2.907 1.00 69.69 94 GLU A C 1
ATOM 716 O O . GLU A 1 94 ? 2.379 -3.496 3.880 1.00 69.69 94 GLU A O 1
ATOM 721 N N . ASN A 1 95 ? 4.367 -3.209 2.860 1.00 70.38 95 ASN A N 1
ATOM 722 C CA . ASN A 1 95 ? 5.017 -2.482 3.938 1.00 70.38 95 ASN A CA 1
ATOM 723 C C . ASN A 1 95 ? 5.164 -1.005 3.589 1.00 70.38 95 ASN A C 1
ATOM 725 O O . ASN A 1 95 ? 5.422 -0.652 2.441 1.00 70.38 95 ASN A O 1
ATOM 729 N N . ALA A 1 96 ? 5.078 -0.142 4.598 1.00 71.44 96 ALA A N 1
ATOM 730 C CA . ALA A 1 96 ? 5.449 1.252 4.416 1.00 71.44 96 ALA A CA 1
ATOM 731 C C . ALA A 1 96 ? 6.943 1.425 4.178 1.00 71.44 96 ALA A C 1
ATOM 733 O O . ALA A 1 96 ? 7.761 0.587 4.563 1.00 71.44 96 ALA A O 1
ATOM 734 N N . GLY A 1 97 ? 7.257 2.558 3.575 1.00 73.38 97 GLY A N 1
ATOM 735 C CA . GLY A 1 97 ? 8.604 3.038 3.373 1.00 73.38 97 GLY A CA 1
ATOM 736 C C . GLY A 1 97 ? 8.714 3.811 2.074 1.00 73.38 97 GLY A C 1
ATOM 737 O O . GLY A 1 97 ? 7.755 3.978 1.317 1.00 73.38 97 GLY A O 1
ATOM 738 N N . ASN A 1 98 ? 9.927 4.260 1.815 1.00 82.31 98 ASN A N 1
ATOM 739 C CA . ASN A 1 98 ? 10.294 4.911 0.575 1.00 82.31 98 ASN A CA 1
ATOM 740 C C . ASN A 1 98 ? 10.709 3.874 -0.468 1.00 82.31 98 ASN A C 1
ATOM 742 O O . ASN A 1 98 ? 11.665 3.129 -0.258 1.00 82.31 98 ASN A O 1
ATOM 746 N N . TYR A 1 99 ? 9.997 3.829 -1.592 1.00 85.12 99 TYR A N 1
ATOM 747 C CA . TYR A 1 99 ? 10.230 2.847 -2.644 1.00 85.12 99 TYR A CA 1
ATOM 748 C C . TYR A 1 99 ? 10.801 3.482 -3.904 1.00 85.12 99 TYR A C 1
ATOM 750 O O . TYR A 1 99 ? 10.202 4.386 -4.491 1.00 85.12 99 TYR A O 1
ATOM 758 N N . SER A 1 100 ? 11.952 2.981 -4.344 1.00 90.38 100 SER A N 1
ATOM 759 C CA . SER A 1 100 ? 12.487 3.272 -5.668 1.00 90.38 100 SER A CA 1
ATOM 760 C C . SER A 1 100 ? 12.011 2.220 -6.667 1.00 90.38 100 SER A C 1
ATOM 762 O O . SER A 1 100 ? 11.779 1.053 -6.328 1.00 90.38 100 SER A O 1
ATOM 764 N N . TYR A 1 101 ? 11.854 2.659 -7.910 1.00 91.25 101 TYR A N 1
ATOM 765 C CA . TYR A 1 101 ? 11.363 1.837 -9.003 1.00 91.25 101 TYR A CA 1
ATOM 766 C C . TYR A 1 101 ? 12.385 1.810 -10.134 1.00 91.25 101 TYR A C 1
ATOM 768 O O . TYR A 1 101 ? 12.906 2.847 -10.546 1.00 91.25 101 TYR A O 1
ATOM 776 N N . SER A 1 102 ? 12.657 0.622 -10.661 1.00 92.19 102 SER A N 1
ATOM 777 C CA . SER A 1 102 ? 13.448 0.430 -11.875 1.00 92.19 102 SER A CA 1
ATOM 778 C C . SER A 1 102 ? 12.734 -0.526 -12.825 1.00 92.19 102 SER A C 1
ATOM 780 O O . SER A 1 102 ? 11.819 -1.258 -12.445 1.00 92.19 102 SER A O 1
ATOM 782 N N . VAL A 1 103 ? 13.106 -0.489 -14.100 1.00 93.00 103 VAL A N 1
ATOM 783 C CA . VAL A 1 103 ? 12.550 -1.370 -15.125 1.00 93.00 103 VAL A CA 1
ATOM 784 C C . VAL A 1 103 ? 13.676 -2.106 -15.814 1.00 93.00 103 VAL A C 1
ATOM 786 O O . VAL A 1 103 ? 14.624 -1.504 -16.320 1.00 93.00 103 VAL A O 1
ATOM 789 N N . LYS A 1 104 ? 13.551 -3.430 -15.843 1.00 92.06 104 LYS A N 1
ATOM 790 C CA . LYS A 1 104 ? 14.462 -4.324 -16.539 1.00 92.06 104 LYS A CA 1
ATOM 791 C C . LYS A 1 104 ? 13.896 -4.706 -17.898 1.00 92.06 104 LYS A C 1
ATOM 793 O O . LYS A 1 104 ? 12.833 -5.318 -17.985 1.00 92.06 104 LYS A O 1
ATOM 798 N N . ILE A 1 105 ? 14.636 -4.386 -18.953 1.00 88.38 105 ILE A N 1
ATOM 799 C CA . ILE A 1 105 ? 14.277 -4.680 -20.340 1.00 88.38 105 ILE A CA 1
ATOM 800 C C . ILE A 1 105 ? 14.926 -5.995 -20.766 1.00 88.38 105 ILE A C 1
ATOM 802 O O . ILE A 1 105 ? 16.138 -6.202 -20.633 1.00 88.38 105 ILE 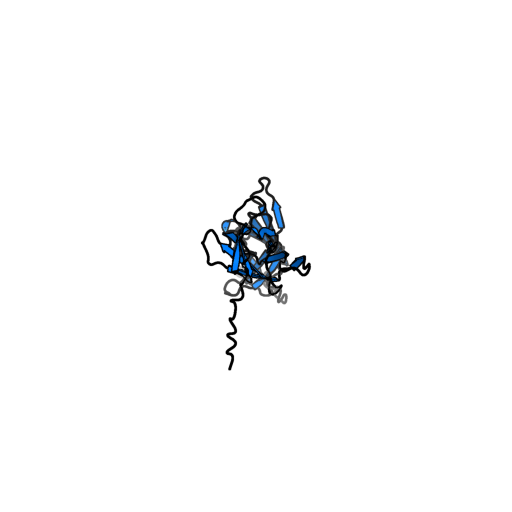A O 1
ATOM 806 N N . LEU A 1 106 ? 14.105 -6.892 -21.300 1.00 85.81 106 LEU A N 1
ATOM 807 C CA . LEU A 1 106 ? 14.507 -8.197 -21.806 1.00 85.81 106 LEU A CA 1
ATOM 808 C C . LEU A 1 106 ? 14.088 -8.327 -23.277 1.00 85.81 106 LEU A C 1
ATOM 810 O O . LEU A 1 106 ? 13.008 -7.859 -23.619 1.00 85.81 106 LEU A O 1
ATOM 814 N N . PRO A 1 107 ? 14.884 -8.984 -24.138 1.00 76.50 107 PRO A N 1
ATOM 815 C CA . PRO A 1 107 ? 16.226 -9.512 -23.881 1.00 76.50 107 PRO A CA 1
ATOM 816 C C . PRO A 1 107 ? 17.288 -8.402 -23.750 1.00 76.50 107 PRO A C 1
ATOM 818 O O . PRO A 1 107 ? 17.139 -7.306 -24.277 1.00 76.50 107 PRO A O 1
ATOM 821 N N . GLY A 1 108 ? 18.385 -8.691 -23.043 1.00 75.00 108 GLY A N 1
ATOM 822 C CA . GLY A 1 108 ? 19.515 -7.766 -22.851 1.00 75.00 108 GLY A CA 1
ATOM 823 C C . GLY A 1 108 ? 19.787 -7.414 -21.389 1.00 75.00 108 GLY A C 1
ATOM 824 O O . GLY A 1 108 ? 20.940 -7.192 -21.027 1.00 75.00 108 GLY A O 1
ATOM 825 N N . GLY A 1 109 ? 18.754 -7.454 -20.543 1.00 80.81 109 GLY A N 1
ATOM 826 C CA . GLY A 1 109 ? 18.879 -7.315 -19.093 1.00 80.81 109 GLY A CA 1
ATOM 827 C C . GLY A 1 109 ? 19.272 -5.916 -18.628 1.00 80.81 109 GLY A C 1
ATOM 828 O O . GLY A 1 109 ? 19.740 -5.794 -17.500 1.00 80.81 109 GLY A O 1
ATOM 829 N N . LEU A 1 110 ? 19.101 -4.897 -19.478 1.00 87.38 110 LEU A N 1
ATOM 830 C CA . LEU A 1 110 ? 19.331 -3.508 -19.099 1.00 87.38 110 LEU A CA 1
ATOM 831 C C . LEU A 1 110 ? 18.309 -3.119 -18.033 1.00 87.38 110 LEU A C 1
ATOM 833 O O . LEU A 1 110 ? 17.110 -3.252 -18.260 1.00 87.38 110 LEU A O 1
ATOM 837 N N . 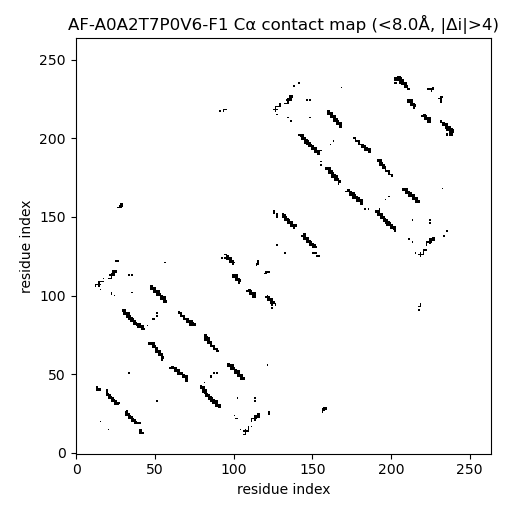GLU A 1 111 ? 18.790 -2.620 -16.904 1.00 91.06 111 GLU A N 1
ATOM 838 C CA . GLU A 1 111 ? 17.964 -2.047 -15.850 1.00 91.06 111 GLU A CA 1
ATOM 839 C C . GLU A 1 111 ? 18.101 -0.524 -15.872 1.00 91.06 111 GLU A C 1
ATOM 841 O O . GLU A 1 111 ? 19.215 0.001 -15.915 1.00 91.06 111 GLU A O 1
ATOM 846 N N . VAL A 1 112 ? 16.969 0.176 -15.867 1.00 90.06 112 VAL A N 1
ATOM 847 C CA . VAL A 1 112 ? 16.906 1.641 -15.897 1.00 90.06 112 VAL A CA 1
ATOM 848 C C . VAL A 1 112 ? 16.045 2.119 -14.738 1.00 90.06 112 VAL A C 1
ATOM 850 O O . VAL A 1 112 ? 14.950 1.603 -14.522 1.00 90.06 112 VAL A O 1
ATOM 853 N N . LEU A 1 113 ? 16.538 3.098 -13.979 1.00 90.56 113 LEU A N 1
ATOM 854 C CA . LEU A 1 113 ? 15.780 3.708 -12.889 1.00 90.56 113 LEU A CA 1
ATOM 855 C C . LEU A 1 113 ? 14.633 4.551 -13.460 1.00 90.56 113 LEU A C 1
ATOM 857 O O . LEU A 1 113 ? 14.821 5.299 -14.420 1.00 90.56 113 LEU A O 1
ATOM 861 N N . ALA A 1 114 ? 13.442 4.417 -12.883 1.00 90.06 114 ALA A N 1
ATOM 862 C CA . ALA A 1 114 ? 12.282 5.192 -13.287 1.00 90.06 114 ALA A CA 1
ATOM 863 C C . ALA A 1 114 ? 12.297 6.553 -12.581 1.00 90.06 114 ALA A C 1
ATOM 865 O O . ALA A 1 114 ? 12.294 6.630 -11.354 1.00 90.06 114 ALA A O 1
ATOM 866 N N . ASN A 1 115 ? 12.307 7.633 -13.359 1.00 88.38 115 ASN A N 1
ATOM 867 C CA . ASN A 1 115 ? 12.307 8.992 -12.828 1.00 88.38 115 ASN A CA 1
ATOM 868 C C . ASN A 1 115 ? 10.907 9.376 -12.337 1.00 88.38 115 ASN A C 1
ATOM 870 O O . ASN A 1 115 ? 9.918 9.149 -13.036 1.00 88.38 115 ASN A O 1
ATOM 874 N N . LEU A 1 116 ? 10.800 10.001 -11.167 1.00 83.56 116 LEU A N 1
ATOM 875 C CA . LEU A 1 116 ? 9.515 10.513 -10.703 1.00 83.56 116 LEU A CA 1
ATOM 876 C C . LEU A 1 116 ? 9.238 11.900 -11.288 1.00 83.56 116 LEU A C 1
ATOM 878 O O . LEU A 1 116 ? 10.135 12.731 -11.465 1.00 83.56 116 LEU A O 1
ATOM 882 N N . LEU A 1 117 ? 7.960 12.164 -11.560 1.00 69.50 117 LEU A N 1
ATOM 883 C CA . LEU A 1 117 ? 7.490 13.489 -11.959 1.00 69.50 117 LEU A CA 1
ATOM 884 C C . LEU A 1 117 ? 7.748 14.478 -10.812 1.00 69.50 117 LEU A C 1
ATOM 886 O O . LEU A 1 117 ? 7.110 14.386 -9.769 1.00 69.50 117 LEU A O 1
ATOM 890 N N . GLY A 1 118 ? 8.680 15.414 -11.008 1.00 67.44 118 GLY A N 1
ATOM 891 C CA . GLY A 1 118 ? 9.087 16.391 -9.987 1.00 67.44 118 GLY A CA 1
ATOM 892 C C . GLY A 1 118 ? 10.515 16.220 -9.456 1.00 67.44 118 GLY A C 1
ATOM 893 O O . GLY A 1 118 ? 10.936 17.011 -8.620 1.00 67.44 118 GLY A O 1
ATOM 894 N N . GLY A 1 119 ? 11.276 15.236 -9.953 1.00 70.19 119 GLY A N 1
ATOM 895 C CA . GLY A 1 119 ? 12.684 15.039 -9.573 1.00 70.19 119 GLY A CA 1
ATOM 896 C C . GLY A 1 119 ? 12.883 14.332 -8.229 1.00 70.19 119 GLY A C 1
ATOM 897 O O . GLY A 1 119 ? 14.010 14.228 -7.747 1.00 70.19 119 GLY A O 1
ATOM 898 N N . GLU A 1 120 ? 11.803 13.835 -7.629 1.00 74.94 120 GLU A N 1
ATOM 899 C CA . GLU A 1 120 ? 11.854 12.959 -6.461 1.00 74.94 120 GLU A CA 1
ATOM 900 C C . GLU A 1 120 ? 12.549 11.634 -6.816 1.00 74.94 120 GLU A C 1
ATOM 902 O O . GLU A 1 120 ? 12.544 11.191 -7.967 1.00 74.94 120 GLU A O 1
ATOM 907 N N . LYS A 1 121 ? 13.176 10.993 -5.824 1.00 78.25 121 LYS A N 1
ATOM 908 C CA . LYS A 1 121 ? 13.945 9.753 -6.026 1.00 78.25 121 LYS A CA 1
ATOM 909 C C . LYS A 1 121 ? 13.152 8.486 -5.672 1.00 78.25 121 LYS A C 1
ATOM 911 O O . LYS A 1 121 ? 13.521 7.397 -6.105 1.00 78.25 121 LYS A O 1
ATOM 916 N N . TRP A 1 122 ? 12.074 8.611 -4.903 1.00 83.56 122 TRP A N 1
ATOM 917 C CA . TRP A 1 122 ? 11.279 7.488 -4.407 1.00 83.56 122 TRP A CA 1
ATOM 918 C C . TRP A 1 122 ? 9.819 7.890 -4.201 1.00 83.56 122 TRP A C 1
ATOM 920 O O . TRP A 1 122 ? 9.514 9.064 -4.002 1.00 83.56 122 TRP A O 1
ATOM 930 N N . ILE A 1 123 ? 8.928 6.899 -4.235 1.00 78.75 123 ILE A N 1
ATOM 931 C CA . ILE A 1 123 ? 7.523 7.038 -3.851 1.00 78.75 123 ILE A CA 1
ATOM 932 C C . ILE A 1 123 ? 7.411 6.659 -2.374 1.00 78.75 123 ILE A C 1
ATOM 934 O O . ILE A 1 123 ? 7.743 5.535 -1.994 1.00 78.75 123 ILE A O 1
ATOM 938 N N . GLU A 1 124 ? 6.956 7.593 -1.542 1.00 76.69 124 GLU A N 1
ATOM 939 C CA . GLU A 1 124 ? 6.653 7.313 -0.139 1.00 76.69 124 GLU A CA 1
ATOM 940 C C . GLU A 1 124 ? 5.321 6.565 -0.032 1.00 76.69 124 GLU A C 1
ATOM 942 O O . GLU A 1 124 ? 4.269 7.062 -0.442 1.00 76.69 124 GLU A O 1
ATOM 947 N N . HIS A 1 125 ? 5.367 5.371 0.553 1.00 73.62 125 HIS A N 1
ATOM 948 C CA . HIS A 1 125 ? 4.191 4.595 0.925 1.00 73.62 125 HIS A CA 1
ATOM 949 C C . HIS A 1 125 ? 4.034 4.631 2.441 1.00 73.62 125 HIS A C 1
ATOM 951 O O . HIS A 1 125 ? 4.846 4.069 3.175 1.00 73.62 125 HIS A O 1
ATOM 957 N N . TYR A 1 126 ? 2.988 5.301 2.924 1.00 68.50 126 TYR A N 1
ATOM 958 C CA . TYR A 1 126 ? 2.756 5.498 4.353 1.00 68.50 126 TYR A CA 1
ATOM 959 C C . TYR A 1 126 ? 1.843 4.420 4.963 1.00 68.50 126 TYR A C 1
ATOM 961 O O . TYR A 1 126 ? 0.811 4.056 4.397 1.00 68.50 126 TYR A O 1
ATOM 969 N N . ARG A 1 127 ? 2.196 3.965 6.173 1.00 68.56 127 ARG A N 1
ATOM 970 C CA . ARG A 1 127 ? 1.424 3.033 7.012 1.00 68.56 127 ARG A CA 1
ATOM 971 C C . ARG A 1 127 ? 1.049 3.778 8.288 1.00 68.56 127 ARG A C 1
ATOM 973 O O . ARG A 1 127 ? 1.955 4.113 9.054 1.00 68.56 127 ARG A O 1
ATOM 980 N N . PRO A 1 128 ? -0.249 4.023 8.537 1.00 69.62 128 PRO A N 1
ATOM 981 C CA . PRO A 1 128 ? -0.687 4.673 9.765 1.00 69.62 128 PRO A CA 1
ATOM 982 C C . PRO A 1 128 ? -0.163 3.912 10.976 1.00 69.62 128 PRO A C 1
ATOM 984 O O . PRO A 1 128 ? -0.341 2.692 11.055 1.00 69.62 128 PRO A O 1
ATOM 987 N N . LYS A 1 129 ? 0.491 4.593 11.921 1.00 75.00 129 LYS A N 1
ATOM 988 C CA . LYS A 1 129 ? 0.859 3.950 13.186 1.00 75.00 129 LYS A CA 1
ATOM 989 C C . LYS A 1 129 ? -0.387 3.807 14.047 1.00 75.00 129 LYS A C 1
ATOM 991 O O . LYS A 1 129 ? -1.385 4.501 13.869 1.00 75.00 129 LYS A O 1
ATOM 996 N N . GLU A 1 130 ? -0.321 2.941 15.048 1.00 76.06 130 GLU A N 1
ATOM 997 C CA . GLU A 1 130 ? -1.435 2.756 15.979 1.00 76.06 130 GLU A CA 1
ATOM 998 C C . GLU A 1 130 ? -1.796 4.044 16.756 1.00 76.06 130 GLU A C 1
ATOM 1000 O O . GLU A 1 130 ? -2.927 4.203 17.212 1.00 76.06 130 GLU A O 1
ATOM 1005 N N . SER A 1 131 ? -0.845 4.972 16.911 1.00 81.56 131 SER A N 1
ATOM 1006 C CA . SER A 1 131 ? -1.052 6.305 17.497 1.00 81.56 131 SER A CA 1
ATOM 1007 C C . SER A 1 131 ? -1.769 7.282 16.566 1.00 81.56 131 SER A C 1
ATOM 1009 O O . SER A 1 131 ? -2.332 8.271 17.029 1.00 81.56 131 SER A O 1
ATOM 1011 N N . ASP A 1 132 ? -1.736 7.016 15.263 1.00 82.56 132 ASP A N 1
ATOM 1012 C CA . ASP A 1 132 ? -2.326 7.865 14.229 1.00 82.56 132 ASP A CA 1
ATOM 1013 C C . ASP A 1 132 ? -3.801 7.528 13.991 1.00 82.56 132 ASP A C 1
ATOM 1015 O O . ASP A 1 132 ? -4.499 8.268 13.300 1.00 82.56 132 ASP A O 1
ATOM 1019 N N . ILE A 1 133 ? -4.277 6.427 14.585 1.00 87.75 133 ILE A N 1
ATOM 1020 C CA . ILE A 1 133 ? -5.642 5.923 14.478 1.00 87.75 133 ILE A CA 1
ATOM 1021 C C . ILE A 1 133 ? -6.373 6.168 15.801 1.00 87.75 133 ILE A C 1
ATOM 1023 O O . ILE A 1 133 ? -6.003 5.638 16.852 1.00 87.75 133 ILE A O 1
ATOM 1027 N N . SER A 1 134 ? -7.463 6.924 15.731 1.00 91.69 134 SER A N 1
ATOM 1028 C CA . SER A 1 134 ? -8.431 7.074 16.815 1.00 91.69 134 SER A CA 1
ATOM 1029 C C . SER A 1 134 ? -9.759 6.483 16.370 1.00 91.69 134 SER A C 1
ATOM 1031 O O . SER A 1 134 ? -10.302 6.915 15.358 1.00 91.69 134 SER A O 1
ATOM 1033 N N . CYS A 1 135 ? -10.277 5.500 17.104 1.00 92.94 135 CYS A N 1
ATOM 1034 C CA . CYS A 1 135 ? -11.542 4.842 16.797 1.00 92.94 135 CYS A CA 1
ATOM 1035 C C . CYS A 1 135 ? -12.469 4.870 18.009 1.00 92.94 135 CYS A C 1
ATOM 1037 O O . CYS A 1 135 ? -12.059 4.523 19.120 1.00 92.94 135 CYS A O 1
ATOM 1039 N N . THR A 1 136 ? -13.729 5.223 17.773 1.00 93.12 136 THR A N 1
ATOM 1040 C CA . THR A 1 136 ? -14.784 5.243 18.783 1.00 93.12 136 THR A CA 1
ATOM 1041 C C . THR A 1 136 ? -15.955 4.376 18.343 1.00 93.12 136 THR A C 1
ATOM 1043 O O . THR A 1 136 ? -16.424 4.502 17.213 1.00 93.12 136 THR A O 1
ATOM 1046 N N . ALA A 1 137 ? -16.431 3.505 19.227 1.00 91.31 137 ALA A N 1
ATOM 1047 C CA . ALA A 1 137 ? -17.615 2.684 19.011 1.00 91.31 137 ALA A CA 1
ATOM 1048 C C . ALA A 1 137 ? -18.835 3.324 19.681 1.00 91.31 137 ALA A C 1
ATOM 1050 O O . ALA A 1 137 ? -18.759 3.744 20.831 1.00 91.31 137 ALA A O 1
ATOM 1051 N N . TRP A 1 138 ? -19.951 3.387 18.963 1.00 88.06 138 TRP A N 1
ATOM 1052 C CA . TRP A 1 138 ? -21.231 3.899 19.436 1.00 88.06 138 TRP A CA 1
ATOM 1053 C C . TRP A 1 138 ? -22.289 2.811 19.292 1.00 88.06 138 TRP A C 1
ATOM 1055 O O . TRP A 1 138 ? -22.481 2.273 18.203 1.00 88.06 138 TRP A O 1
ATOM 1065 N N . ASP A 1 139 ? -22.973 2.495 20.388 1.00 82.12 139 ASP A N 1
ATOM 1066 C CA . ASP A 1 139 ? -24.157 1.638 20.366 1.00 82.12 139 ASP A CA 1
ATOM 1067 C C . ASP A 1 139 ? -25.379 2.500 20.021 1.00 82.12 139 ASP A C 1
ATOM 1069 O O . ASP A 1 139 ? -25.850 3.293 20.843 1.00 82.12 139 ASP A O 1
ATOM 1073 N N . GLU A 1 140 ? -25.876 2.392 18.786 1.00 75.62 140 GLU A N 1
ATOM 1074 C CA . GLU A 1 140 ? -27.085 3.103 18.376 1.00 75.62 140 GLU A CA 1
ATOM 1075 C C . GLU A 1 140 ? -28.321 2.314 18.797 1.00 75.62 140 GLU A C 1
ATOM 1077 O O . GLU A 1 140 ? -28.863 1.471 18.069 1.00 75.62 140 GLU A O 1
ATOM 1082 N N . CYS A 1 141 ? -28.784 2.630 20.007 1.00 66.19 141 CYS A N 1
ATOM 1083 C CA . CYS A 1 141 ? -30.066 2.179 20.536 1.00 66.19 141 CYS A CA 1
ATOM 1084 C C . CYS A 1 141 ? -30.256 0.651 20.477 1.00 66.19 141 CYS A C 1
ATOM 1086 O O . CYS A 1 141 ? -31.385 0.195 20.298 1.00 66.19 141 CYS A O 1
ATOM 1088 N N . LYS A 1 142 ? -29.186 -0.146 20.634 1.00 70.3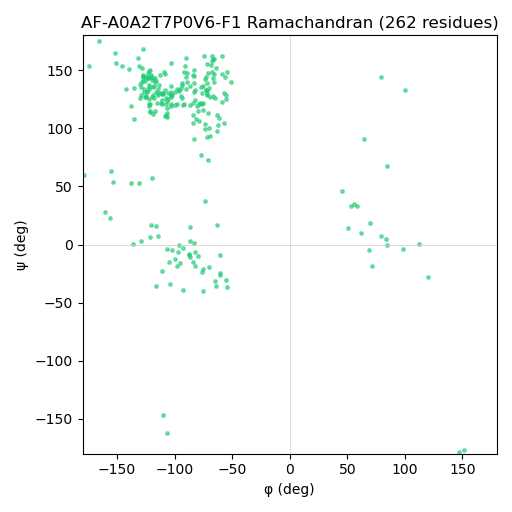8 142 LYS A N 1
ATOM 1089 C CA . LYS A 1 142 ? -29.236 -1.617 20.601 1.00 70.38 142 LYS A CA 1
ATOM 1090 C C . LYS A 1 142 ? -29.789 -2.189 19.292 1.00 70.38 142 LYS A C 1
ATOM 1092 O O . LYS A 1 142 ? -30.437 -3.234 19.304 1.00 70.38 142 LYS A O 1
ATOM 1097 N N . THR A 1 143 ? -29.546 -1.522 18.165 1.00 75.81 143 THR A N 1
ATOM 1098 C CA . THR A 1 143 ? -29.925 -2.033 16.830 1.00 75.81 143 THR A CA 1
ATOM 1099 C C . THR A 1 143 ? -28.723 -2.294 15.936 1.00 75.81 143 THR A C 1
ATOM 1101 O O . THR A 1 143 ? -28.709 -3.260 15.178 1.00 75.81 143 THR A O 1
ATOM 1104 N N . ASN A 1 144 ? -27.696 -1.459 16.048 1.00 85.44 144 ASN A N 1
ATOM 1105 C CA . ASN A 1 144 ? -26.436 -1.595 15.343 1.00 85.44 144 ASN A CA 1
ATOM 1106 C C . ASN A 1 144 ? -25.318 -0.963 16.184 1.00 85.44 144 ASN A C 1
ATOM 1108 O O . ASN A 1 144 ? -25.576 -0.208 17.124 1.00 85.44 144 ASN A O 1
ATOM 1112 N N . VAL A 1 145 ? -24.075 -1.276 15.831 1.00 87.50 145 VAL A N 1
ATOM 1113 C CA . VAL A 1 145 ? -22.902 -0.582 16.366 1.00 87.50 145 VAL A CA 1
ATOM 1114 C C . VAL A 1 145 ? -22.274 0.227 15.242 1.00 87.50 145 VAL A C 1
ATOM 1116 O O . VAL A 1 145 ? -21.998 -0.304 14.163 1.00 87.50 145 VAL A O 1
ATOM 1119 N N . LYS A 1 146 ? -22.023 1.512 15.498 1.00 91.81 146 LYS A N 1
ATOM 1120 C CA . LYS A 1 146 ? -21.272 2.380 14.590 1.00 91.81 146 LYS A CA 1
ATOM 1121 C C . LYS A 1 146 ? -19.856 2.597 15.085 1.00 91.81 146 LYS A C 1
ATOM 1123 O O . LYS A 1 146 ? -19.631 3.006 16.220 1.00 91.81 146 LYS A O 1
ATOM 1128 N N . LEU A 1 147 ? -18.892 2.363 14.205 1.00 92.44 147 LEU A N 1
ATOM 1129 C CA . LEU A 1 147 ? -17.482 2.634 14.438 1.00 92.44 147 LEU A CA 1
ATOM 1130 C C . LEU A 1 147 ? -17.096 3.904 13.685 1.00 92.44 147 LEU A C 1
ATOM 1132 O O . LEU A 1 147 ? -17.189 3.956 12.458 1.00 92.44 147 LEU A O 1
ATOM 1136 N N . TYR A 1 148 ? -16.645 4.909 14.428 1.00 94.00 148 TYR A N 1
ATOM 1137 C CA . TYR A 1 148 ? -16.120 6.167 13.912 1.00 94.00 148 TYR A CA 1
ATOM 1138 C C . TYR A 1 148 ? -14.609 6.182 14.084 1.00 94.00 148 TYR A C 1
ATOM 1140 O O . TYR A 1 148 ? -14.116 6.291 15.204 1.00 94.00 148 TYR A O 1
ATOM 1148 N N . CYS A 1 149 ? -13.868 6.094 12.985 1.00 92.44 149 CYS A N 1
ATOM 1149 C CA . CYS A 1 149 ? -12.413 6.153 13.003 1.00 92.44 149 CYS A CA 1
ATOM 1150 C C . CYS A 1 149 ? -11.899 7.399 12.284 1.00 92.44 149 CYS A C 1
ATOM 1152 O O . CYS A 1 149 ? -12.331 7.708 11.173 1.00 92.44 149 CYS A O 1
ATOM 1154 N N . THR A 1 150 ? -10.945 8.081 12.913 1.00 91.38 150 THR A N 1
ATOM 1155 C CA . THR A 1 150 ? -10.141 9.159 12.330 1.00 91.38 150 THR A CA 1
ATOM 1156 C C . THR A 1 150 ? -8.689 8.704 12.259 1.00 91.38 150 THR A C 1
ATOM 1158 O O . THR A 1 150 ? -8.148 8.202 13.245 1.00 91.38 150 THR A O 1
ATOM 1161 N N . ILE A 1 151 ? -8.071 8.861 11.093 1.00 86.81 151 ILE A N 1
ATOM 1162 C CA . ILE A 1 151 ? -6.723 8.389 10.794 1.00 86.81 151 ILE A CA 1
ATOM 1163 C C . ILE A 1 151 ? -5.906 9.569 10.275 1.00 86.81 151 ILE A C 1
ATOM 1165 O O . ILE A 1 151 ? -6.317 10.222 9.317 1.00 86.81 151 ILE A O 1
ATOM 1169 N N . LYS A 1 152 ? -4.740 9.836 10.865 1.00 81.56 152 LYS A N 1
ATOM 1170 C CA . LYS A 1 152 ? -3.763 10.735 10.237 1.00 81.56 152 LYS A CA 1
ATOM 1171 C C . LYS A 1 152 ? -3.079 9.990 9.099 1.00 81.56 152 LYS A C 1
ATOM 1173 O O . LYS A 1 152 ? -2.489 8.933 9.314 1.00 81.56 152 LYS A O 1
ATOM 1178 N N . ILE A 1 153 ? -3.184 10.535 7.896 1.00 75.19 153 ILE A N 1
ATOM 1179 C CA . ILE A 1 153 ? -2.577 9.982 6.689 1.00 75.19 153 ILE A CA 1
ATOM 1180 C C . ILE A 1 153 ? -1.673 11.036 6.052 1.00 75.19 153 ILE A C 1
ATOM 1182 O O . ILE A 1 153 ? -1.909 12.241 6.135 1.00 75.19 153 ILE A O 1
ATOM 1186 N N . TYR A 1 154 ? -0.611 10.566 5.420 1.00 63.09 154 TYR A N 1
ATOM 1187 C CA . TYR A 1 154 ? 0.352 11.391 4.711 1.00 63.09 154 TYR A CA 1
ATOM 1188 C C . TYR A 1 154 ? 0.358 10.855 3.284 1.00 63.09 154 TYR A C 1
ATOM 1190 O O . TYR A 1 154 ? 0.609 9.668 3.099 1.00 63.09 154 TYR A O 1
ATOM 1198 N N . SER A 1 155 ? 0.030 11.713 2.313 1.00 56.78 155 SER A N 1
ATOM 1199 C CA . SER A 1 155 ? -0.231 11.409 0.892 1.00 56.78 155 SER A CA 1
ATOM 1200 C C . SER A 1 155 ? -1.710 11.318 0.498 1.00 56.78 155 SER A C 1
ATOM 1202 O O . SER A 1 155 ? -2.529 10.644 1.117 1.00 56.78 155 SER A O 1
ATOM 1204 N N . SER A 1 156 ? -2.026 11.990 -0.611 1.00 50.47 156 SER A N 1
ATOM 1205 C CA . SER A 1 156 ? -3.344 12.056 -1.252 1.00 50.47 156 SER A CA 1
ATOM 1206 C C . SER A 1 156 ? -3.625 10.920 -2.225 1.00 50.47 156 SER A C 1
ATOM 1208 O O . SER A 1 156 ? -4.657 10.933 -2.892 1.00 50.47 156 SER A O 1
ATOM 1210 N N . ARG A 1 157 ? -2.699 9.963 -2.356 1.00 54.91 157 ARG A N 1
ATOM 1211 C CA . ARG A 1 157 ? -2.659 9.059 -3.512 1.00 54.91 157 ARG A CA 1
ATOM 1212 C C . ARG A 1 157 ? -2.925 7.589 -3.197 1.00 54.91 157 ARG A C 1
ATOM 1214 O O . ARG A 1 157 ? -2.799 6.787 -4.104 1.00 54.91 157 ARG A O 1
ATOM 1221 N N . GLY A 1 158 ? -3.311 7.231 -1.972 1.00 56.38 158 GLY A N 1
ATOM 1222 C CA . GLY A 1 158 ? -3.700 5.860 -1.621 1.00 56.38 158 GLY A CA 1
ATOM 1223 C C . GLY A 1 158 ? -5.204 5.724 -1.385 1.00 56.38 158 GLY A C 1
ATOM 1224 O O . GLY A 1 158 ? -5.789 6.519 -0.649 1.00 56.38 158 GLY A O 1
ATOM 1225 N N . VAL A 1 159 ? -5.839 4.706 -1.973 1.00 66.25 159 VAL A N 1
ATOM 1226 C CA . VAL A 1 159 ? -7.178 4.265 -1.553 1.00 66.25 159 VAL A CA 1
ATOM 1227 C C . VAL A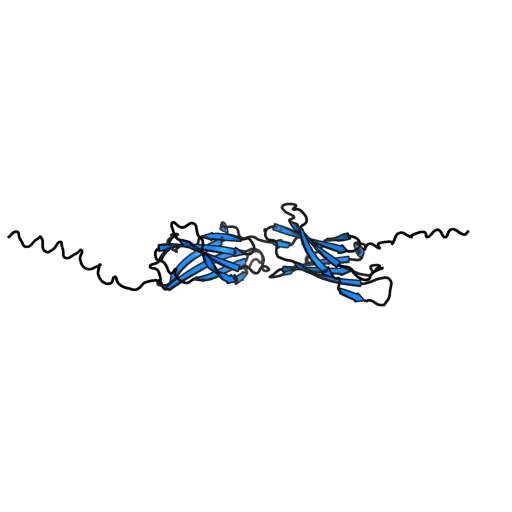 1 159 ? -7.021 3.425 -0.293 1.00 66.25 159 VAL A C 1
ATOM 1229 O O . VAL A 1 159 ? -6.565 2.283 -0.343 1.00 66.25 159 VAL A O 1
ATOM 1232 N N . TYR A 1 160 ? -7.396 3.998 0.848 1.00 77.12 160 TYR A N 1
ATOM 1233 C CA . TYR A 1 160 ? -7.404 3.276 2.113 1.00 77.12 160 TYR A CA 1
ATOM 1234 C C . TYR A 1 160 ? -8.762 2.613 2.346 1.00 77.12 160 TYR A C 1
ATOM 1236 O O . TYR A 1 160 ? -9.812 3.178 2.034 1.00 77.12 160 TYR A O 1
ATOM 1244 N N . THR A 1 161 ? -8.751 1.429 2.944 1.00 85.19 161 THR A N 1
ATOM 1245 C CA . THR A 1 161 ? -9.947 0.719 3.399 1.00 85.19 161 THR A CA 1
ATOM 1246 C C . THR A 1 161 ? -9.873 0.461 4.894 1.00 85.19 161 THR A C 1
ATOM 1248 O O . THR A 1 161 ? -8.795 0.323 5.478 1.00 85.19 161 THR A O 1
ATOM 1251 N N . CYS A 1 162 ? -11.042 0.417 5.517 1.00 90.50 162 CYS A N 1
ATOM 1252 C CA . CYS A 1 162 ? -11.218 0.122 6.925 1.00 90.50 162 CYS A CA 1
ATOM 1253 C C . CYS A 1 162 ? -12.068 -1.138 7.058 1.00 90.50 162 CYS A C 1
ATOM 1255 O O . CYS A 1 162 ? -13.256 -1.111 6.741 1.00 90.50 162 CYS A O 1
ATOM 1257 N N . GLN A 1 163 ? -11.456 -2.219 7.540 1.00 92.81 163 GLN A N 1
ATOM 1258 C CA . GLN A 1 163 ? -12.121 -3.491 7.822 1.00 92.81 163 GLN A CA 1
ATOM 1259 C C . GLN A 1 163 ? -12.415 -3.572 9.319 1.00 92.81 163 GLN A C 1
ATOM 1261 O O . GLN A 1 163 ? -11.493 -3.518 10.139 1.00 92.81 163 GLN A O 1
ATOM 1266 N N . ALA A 1 164 ? -13.691 -3.700 9.678 1.00 93.38 164 ALA A N 1
ATOM 1267 C CA . ALA A 1 164 ? -14.101 -3.901 11.062 1.00 93.38 164 ALA A CA 1
ATOM 1268 C C . ALA A 1 164 ? -14.010 -5.374 11.467 1.00 93.38 164 ALA A C 1
ATOM 1270 O O . ALA A 1 164 ? -14.207 -6.278 10.655 1.00 93.38 164 ALA A O 1
ATOM 1271 N N . PHE A 1 165 ? -13.753 -5.598 12.748 1.00 93.62 165 PHE A N 1
ATOM 1272 C CA . PHE A 1 165 ? -13.722 -6.911 13.365 1.00 93.62 165 PHE A CA 1
ATOM 1273 C C . PHE A 1 165 ? -14.367 -6.872 14.737 1.00 93.62 165 PHE A C 1
ATOM 1275 O O . PHE A 1 165 ? -14.275 -5.863 15.445 1.00 93.62 165 PHE A O 1
ATOM 1282 N N . ARG A 1 166 ? -14.940 -8.006 15.128 1.00 92.00 166 ARG A N 1
ATOM 1283 C CA . ARG A 1 166 ? -15.563 -8.212 16.432 1.00 92.00 166 ARG A CA 1
ATOM 1284 C C . ARG A 1 166 ? -14.969 -9.424 17.130 1.00 92.00 166 ARG A C 1
ATOM 1286 O O . ARG A 1 166 ? -14.707 -10.447 16.509 1.00 92.00 166 ARG A O 1
ATOM 1293 N N . GLU A 1 167 ? -14.773 -9.302 18.434 1.00 92.62 167 GLU A N 1
ATOM 1294 C CA . GLU A 1 167 ? -14.290 -10.370 19.307 1.00 92.62 167 GLU A CA 1
ATOM 1295 C C . GLU A 1 167 ? -15.212 -10.486 20.520 1.00 92.62 167 GLU A C 1
ATOM 1297 O O . GLU A 1 167 ? -15.638 -9.473 21.080 1.00 92.62 167 GLU A O 1
ATOM 1302 N N . LYS A 1 168 ? -15.529 -11.716 20.931 1.00 91.00 168 LYS A N 1
ATOM 1303 C CA . LYS A 1 168 ? -16.347 -11.980 22.117 1.00 91.00 168 LYS A CA 1
ATOM 1304 C C . LYS A 1 168 ? -15.454 -12.229 23.328 1.00 91.00 168 LYS A C 1
ATOM 1306 O O . LYS A 1 168 ? -14.523 -13.026 23.258 1.00 91.00 168 LYS A O 1
ATOM 1311 N N . LEU A 1 169 ? -15.779 -11.615 24.464 1.00 90.06 169 LEU A N 1
ATOM 1312 C CA . LEU A 1 169 ? -15.064 -11.827 25.720 1.00 90.06 169 LEU A CA 1
ATOM 1313 C C . LEU A 1 169 ? -15.029 -13.323 26.073 1.00 90.06 169 LEU A C 1
ATOM 1315 O O . LEU A 1 169 ? -16.071 -13.974 26.164 1.00 90.06 169 LEU A O 1
ATOM 1319 N N . GLY A 1 170 ? -13.823 -13.854 26.281 1.00 85.69 170 GLY A N 1
ATOM 1320 C CA . GLY A 1 170 ? -13.601 -15.266 26.603 1.00 85.69 170 GLY A CA 1
ATOM 1321 C C . GLY A 1 170 ? -13.552 -16.211 25.395 1.00 85.69 170 GLY A C 1
ATOM 1322 O O . GLY A 1 170 ? -13.448 -17.419 25.593 1.00 85.69 170 GLY A O 1
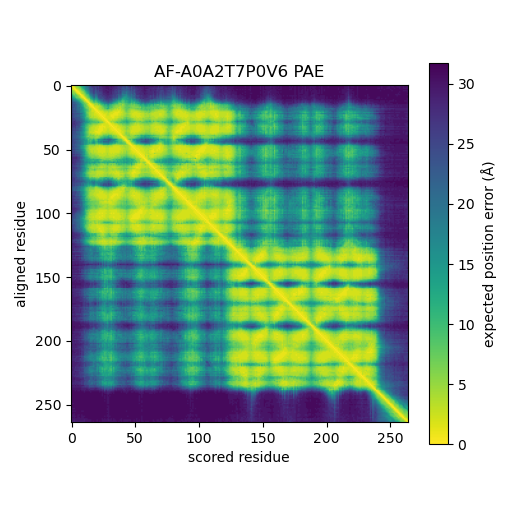ATOM 1323 N N . GLN A 1 171 ? -13.606 -15.700 24.159 1.00 86.44 171 GLN A N 1
ATOM 1324 C CA . GLN A 1 171 ? -13.358 -16.475 22.940 1.00 86.44 171 GLN A CA 1
ATOM 1325 C C . GLN A 1 171 ? -12.156 -15.908 22.183 1.00 86.44 171 GLN A C 1
ATOM 1327 O O . GLN A 1 171 ? -12.083 -14.710 21.958 1.00 86.44 171 GLN A O 1
ATOM 1332 N N . ASN A 1 172 ? -11.263 -16.783 21.715 1.00 78.31 172 ASN A N 1
ATOM 1333 C CA . ASN A 1 172 ? -10.084 -16.392 20.925 1.00 78.31 172 ASN A CA 1
ATOM 1334 C C . ASN A 1 172 ? -10.378 -16.281 19.415 1.00 78.31 172 ASN A C 1
ATOM 1336 O O . ASN A 1 172 ? -9.461 -16.311 18.595 1.00 78.31 172 ASN A O 1
ATOM 1340 N N . SER A 1 173 ? -11.653 -16.240 19.028 1.00 82.62 173 SER A N 1
ATOM 1341 C CA . SER A 1 173 ? -12.081 -16.144 17.633 1.00 82.62 173 SER A CA 1
ATOM 1342 C C . SER A 1 173 ? -12.498 -14.717 17.310 1.00 82.62 173 SER A C 1
ATOM 1344 O O . SER A 1 173 ? -13.354 -14.148 17.990 1.00 82.62 173 SER A O 1
ATOM 1346 N N . GLN A 1 174 ? -11.933 -14.180 16.235 1.00 87.62 174 GLN A N 1
ATOM 1347 C CA . GLN A 1 174 ? -12.273 -12.873 15.699 1.00 87.62 174 GLN A CA 1
ATOM 1348 C C . GLN A 1 174 ? -13.162 -13.047 14.467 1.00 87.62 174 GLN A C 1
ATOM 1350 O O . GLN A 1 174 ? -12.849 -13.826 13.571 1.00 87.62 174 GLN A O 1
ATOM 1355 N N . GLU A 1 175 ? -14.265 -12.317 14.437 1.00 90.12 175 GLU A N 1
ATOM 1356 C CA . GLU A 1 175 ? -15.209 -12.275 13.328 1.00 90.12 175 GLU A CA 1
ATOM 1357 C C . GLU A 1 175 ? -14.897 -11.070 12.436 1.00 90.12 175 GLU A C 1
ATOM 1359 O O . GLU A 1 175 ? -14.686 -9.959 12.936 1.00 90.12 175 GLU A O 1
ATOM 1364 N N . GLU A 1 176 ? -14.851 -11.284 11.121 1.00 91.62 176 GLU A N 1
ATOM 1365 C CA . GLU A 1 176 ? -14.712 -10.209 10.137 1.00 91.62 176 GLU A CA 1
ATOM 1366 C C . GLU A 1 176 ? -16.083 -9.595 9.841 1.00 91.62 176 GLU A C 1
ATOM 1368 O O . GLU A 1 176 ? -17.051 -10.310 9.600 1.00 91.62 176 GLU A O 1
ATOM 1373 N N . LEU A 1 177 ? -16.167 -8.265 9.886 1.00 91.62 177 LEU A N 1
ATOM 1374 C CA . LEU A 1 177 ? -17.401 -7.514 9.648 1.00 91.62 177 LEU A CA 1
ATOM 1375 C C . LEU A 1 177 ? -17.322 -6.748 8.316 1.00 91.62 177 LEU A C 1
ATOM 1377 O O . LEU A 1 177 ? -16.693 -7.192 7.359 1.00 91.62 177 LEU A O 1
ATOM 1381 N N . ASN A 1 178 ? -17.952 -5.578 8.235 1.00 89.69 178 ASN A N 1
ATOM 1382 C CA . ASN A 1 178 ? -17.982 -4.768 7.021 1.00 89.69 178 ASN A CA 1
ATOM 1383 C C . ASN A 1 178 ? -16.626 -4.093 6.731 1.00 89.69 178 ASN A C 1
ATOM 1385 O O . ASN A 1 178 ? -15.947 -3.613 7.646 1.00 89.69 178 ASN A O 1
ATOM 1389 N N . THR A 1 179 ? -16.291 -3.993 5.440 1.00 90.19 179 THR A N 1
ATOM 1390 C CA . THR A 1 179 ? -15.222 -3.131 4.911 1.00 90.19 179 THR A CA 1
ATOM 1391 C C . THR A 1 179 ? -15.811 -1.889 4.261 1.00 90.19 179 THR A C 1
ATOM 1393 O O . THR A 1 179 ? -16.773 -1.977 3.500 1.00 90.19 179 THR A O 1
ATOM 1396 N N . VAL A 1 180 ? -15.209 -0.729 4.528 1.00 91.94 180 VAL A N 1
ATOM 1397 C CA . VAL A 1 180 ? -15.565 0.544 3.886 1.00 91.94 180 VAL A CA 1
ATOM 1398 C C . VAL A 1 180 ? -14.335 1.238 3.314 1.00 91.94 180 VAL A C 1
ATOM 1400 O O . VAL A 1 180 ? -13.229 1.104 3.841 1.00 91.94 180 VAL A O 1
ATOM 1403 N N . ASN A 1 181 ? -14.540 2.031 2.266 1.00 87.00 181 ASN A N 1
ATOM 1404 C CA . ASN A 1 181 ? -13.510 2.926 1.750 1.00 87.00 181 ASN A CA 1
ATOM 1405 C C . ASN A 1 181 ? -13.355 4.136 2.679 1.00 87.00 181 ASN A C 1
ATOM 1407 O O . ASN A 1 181 ? -14.342 4.723 3.132 1.00 87.00 181 ASN A O 1
ATOM 1411 N N . MET A 1 182 ? -12.112 4.517 2.949 1.00 86.12 182 MET A N 1
ATOM 1412 C CA . MET A 1 182 ? -11.783 5.699 3.733 1.00 86.12 182 MET A CA 1
ATOM 1413 C C . MET A 1 182 ? -12.066 6.960 2.923 1.00 86.12 182 MET A C 1
ATOM 1415 O O . MET A 1 182 ? -11.648 7.088 1.774 1.00 86.12 182 MET A O 1
ATOM 1419 N N . THR A 1 183 ? -12.737 7.923 3.543 1.00 85.75 183 THR A N 1
ATOM 1420 C CA . THR A 1 183 ? -12.891 9.271 2.990 1.00 85.75 183 THR A CA 1
ATOM 1421 C C . THR A 1 183 ? -11.739 10.138 3.469 1.00 85.75 183 THR A C 1
ATOM 1423 O O . THR A 1 183 ? -11.419 10.122 4.654 1.00 85.75 183 THR A O 1
ATOM 1426 N N . THR A 1 184 ? -11.110 10.902 2.580 1.00 78.25 184 THR A N 1
ATOM 1427 C CA . THR A 1 184 ? -9.946 11.724 2.924 1.00 78.25 184 THR A CA 1
ATOM 1428 C C . THR A 1 184 ? -10.253 13.209 2.758 1.00 78.25 184 THR A C 1
ATOM 1430 O O . THR A 1 184 ? -10.949 13.621 1.831 1.00 78.25 184 THR A O 1
ATOM 1433 N N . THR A 1 185 ? -9.754 14.028 3.682 1.00 76.12 185 THR A N 1
ATOM 1434 C CA . THR A 1 185 ? -9.843 15.491 3.625 1.00 76.12 185 THR A CA 1
ATOM 1435 C C . THR A 1 185 ? -8.446 16.089 3.712 1.00 76.12 185 THR A C 1
ATOM 1437 O O . THR A 1 185 ? -7.662 15.693 4.575 1.00 76.12 185 THR A O 1
ATOM 1440 N N . ASN A 1 186 ? -8.135 17.028 2.815 1.00 68.94 186 ASN A N 1
ATOM 1441 C CA . ASN A 1 186 ? -6.855 17.734 2.811 1.00 68.94 186 ASN A CA 1
ATOM 1442 C C . ASN A 1 186 ? -6.785 18.720 3.978 1.00 68.94 186 ASN A C 1
ATOM 1444 O O . ASN A 1 186 ? -7.690 19.542 4.122 1.00 68.94 186 ASN A O 1
ATOM 1448 N N . ASP A 1 187 ? -5.704 18.679 4.757 1.00 60.97 187 ASP A N 1
ATOM 1449 C CA . ASP A 1 187 ? -5.396 19.756 5.697 1.00 60.97 187 ASP A CA 1
ATOM 1450 C C . ASP A 1 187 ? -4.672 20.884 4.922 1.00 60.97 187 ASP A C 1
ATOM 1452 O O . ASP A 1 187 ? -3.893 20.610 4.003 1.00 60.97 187 ASP A O 1
ATOM 1456 N N . GLU A 1 188 ? -4.906 22.156 5.270 1.00 48.22 188 GLU A N 1
ATOM 1457 C CA . GLU A 1 188 ? -4.481 23.369 4.522 1.00 48.22 188 GLU A CA 1
ATOM 1458 C C . GLU A 1 188 ? -2.948 23.594 4.376 1.00 48.22 188 GLU A C 1
ATOM 1460 O O . GLU A 1 188 ? -2.498 24.671 4.000 1.00 48.22 188 GLU A O 1
ATOM 1465 N N . GLY A 1 189 ? -2.112 22.579 4.609 1.00 49.75 189 GLY A N 1
ATOM 1466 C CA . GLY A 1 189 ? -0.649 22.619 4.467 1.00 49.75 189 GLY A CA 1
ATOM 1467 C C . GLY A 1 189 ? -0.061 21.596 3.488 1.00 49.75 189 GLY A C 1
ATOM 1468 O O . GLY A 1 189 ? 1.159 21.448 3.424 1.00 49.75 189 GLY A O 1
ATOM 1469 N N . GLY A 1 190 ? -0.896 20.848 2.756 1.00 48.97 190 GLY A N 1
ATOM 1470 C CA . GLY A 1 190 ? -0.493 19.997 1.624 1.00 48.97 190 GLY A CA 1
ATOM 1471 C C . GLY A 1 190 ? 0.345 18.749 1.943 1.00 48.97 190 GLY A C 1
ATOM 1472 O O . GLY A 1 190 ? 0.611 17.967 1.034 1.00 48.97 190 GLY A O 1
ATOM 1473 N N . ARG A 1 191 ? 0.761 18.534 3.201 1.00 54.03 191 ARG A N 1
ATOM 1474 C CA . ARG A 1 191 ? 1.580 17.374 3.614 1.00 54.03 191 ARG A CA 1
ATOM 1475 C C . ARG A 1 191 ? 0.855 16.368 4.509 1.00 54.03 191 ARG A C 1
ATOM 1477 O O . ARG A 1 191 ? 1.255 15.209 4.539 1.00 54.03 191 ARG A O 1
ATOM 1484 N N . THR A 1 192 ? -0.200 16.782 5.209 1.00 59.06 192 THR A N 1
ATOM 1485 C CA . THR A 1 192 ? -1.023 15.906 6.056 1.00 59.06 192 THR A CA 1
ATOM 1486 C C . THR A 1 192 ? -2.464 15.921 5.583 1.00 59.06 192 THR A C 1
ATOM 1488 O O . THR A 1 192 ? -2.970 16.933 5.094 1.00 59.06 192 THR A O 1
ATOM 1491 N N . MET A 1 193 ? -3.107 14.769 5.682 1.00 71.81 193 MET A N 1
ATOM 1492 C CA . MET A 1 193 ? -4.514 14.595 5.382 1.00 71.81 193 MET A CA 1
ATOM 1493 C C . MET A 1 193 ? -5.172 13.841 6.531 1.00 71.81 193 MET A C 1
ATOM 1495 O O . MET A 1 193 ? -4.549 13.041 7.236 1.00 71.81 193 MET A O 1
ATOM 1499 N N . THR A 1 194 ? -6.465 14.073 6.692 1.00 82.31 194 THR A N 1
ATOM 1500 C CA . THR A 1 194 ? -7.273 13.359 7.673 1.00 82.31 194 THR A CA 1
ATOM 1501 C C . THR A 1 194 ? -8.166 12.357 6.951 1.00 82.31 194 THR A C 1
ATOM 1503 O O . THR A 1 194 ? -9.009 12.724 6.134 1.00 82.31 194 THR A O 1
ATOM 1506 N N . GLY A 1 195 ? -7.971 11.077 7.248 1.00 85.94 195 GLY A N 1
ATOM 1507 C CA . GLY A 1 195 ? -8.813 9.975 6.810 1.00 85.94 195 GLY A CA 1
ATOM 1508 C C . GLY A 1 195 ? -9.946 9.713 7.798 1.00 85.94 195 GLY A C 1
ATOM 1509 O O . GLY A 1 195 ? -9.746 9.765 9.012 1.00 85.94 195 GLY A O 1
ATOM 1510 N N . LYS A 1 196 ? -11.143 9.419 7.295 1.00 90.62 196 LYS A N 1
ATOM 1511 C CA . LYS A 1 196 ? -12.330 9.089 8.087 1.00 90.62 196 LYS A CA 1
ATOM 1512 C C . LYS A 1 196 ? -12.967 7.801 7.583 1.00 90.62 196 LYS A C 1
ATOM 1514 O O . LYS A 1 196 ? -13.149 7.616 6.382 1.00 90.62 196 LYS A O 1
ATOM 1519 N N . CYS A 1 197 ? -13.334 6.934 8.518 1.00 92.06 197 CYS A N 1
ATOM 1520 C CA . CYS A 1 197 ? -14.095 5.718 8.257 1.00 92.06 197 CYS A CA 1
ATOM 1521 C C . CYS A 1 197 ? -15.292 5.651 9.199 1.00 92.06 197 CYS A C 1
ATOM 1523 O O . CYS A 1 197 ? -15.136 5.789 10.413 1.00 92.06 197 CYS A O 1
ATOM 1525 N N . ILE A 1 198 ? -16.475 5.431 8.628 1.00 92.88 198 ILE A N 1
ATOM 1526 C CA . ILE A 1 198 ? -17.720 5.218 9.366 1.00 92.88 198 ILE A CA 1
ATOM 1527 C C . ILE A 1 198 ? -18.245 3.847 8.956 1.00 92.88 198 ILE A C 1
ATOM 1529 O O . ILE A 1 198 ? -18.595 3.642 7.796 1.00 92.88 198 ILE A O 1
ATOM 1533 N N . ILE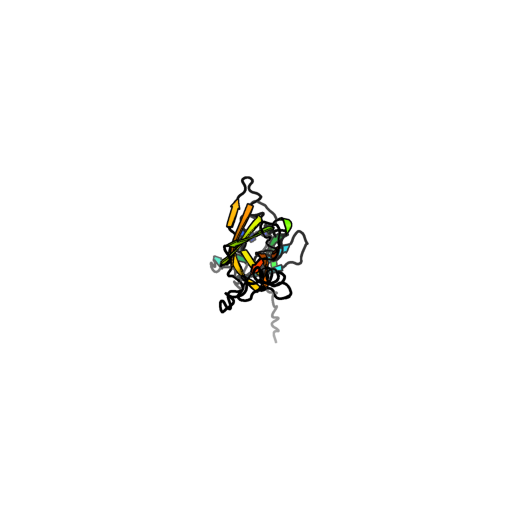 A 1 199 ? -18.268 2.908 9.897 1.00 93.06 199 ILE A N 1
ATOM 1534 C CA . ILE A 1 199 ? -18.702 1.530 9.654 1.00 93.06 199 ILE A CA 1
ATOM 1535 C C . ILE A 1 199 ? -19.923 1.274 10.521 1.00 93.06 199 ILE A C 1
ATOM 1537 O O . ILE A 1 199 ? -19.862 1.474 11.728 1.00 93.06 199 ILE A O 1
ATOM 1541 N N . THR A 1 200 ? -21.020 0.827 9.919 1.00 90.81 200 THR A N 1
ATOM 1542 C CA . THR A 1 200 ? -22.197 0.350 10.659 1.00 90.81 200 THR A CA 1
ATOM 1543 C C . THR A 1 200 ? -22.190 -1.170 10.613 1.00 90.81 200 THR A C 1
ATOM 1545 O O . THR A 1 200 ? -22.056 -1.741 9.529 1.00 90.81 200 THR A O 1
ATOM 1548 N N . THR A 1 201 ? -22.283 -1.824 11.767 1.00 87.94 201 THR A N 1
ATOM 1549 C CA . THR A 1 201 ? -22.271 -3.286 11.876 1.00 87.94 201 THR A CA 1
ATOM 1550 C C . THR A 1 201 ? -23.522 -3.776 12.581 1.00 87.94 201 THR A C 1
ATOM 1552 O O . THR A 1 201 ? -24.000 -3.151 13.529 1.00 87.94 201 THR A O 1
ATOM 1555 N N . GLU A 1 202 ? -24.030 -4.922 12.146 1.00 85.88 202 GLU A N 1
ATOM 1556 C CA . GLU A 1 202 ? -25.155 -5.583 12.800 1.00 85.88 202 GLU A CA 1
ATOM 1557 C C . GLU A 1 202 ? -24.757 -6.124 14.178 1.00 85.88 202 GLU A C 1
ATOM 1559 O O . GLU A 1 202 ? -23.587 -6.427 14.451 1.00 85.88 202 GLU A O 1
ATOM 1564 N N . LEU A 1 203 ? -25.748 -6.252 15.058 1.00 84.50 203 LEU A N 1
ATOM 1565 C CA . LEU A 1 203 ? -25.544 -6.843 16.372 1.00 84.50 203 LEU A CA 1
ATOM 1566 C C . LEU A 1 203 ? -25.218 -8.337 16.280 1.00 84.50 203 LEU A C 1
ATOM 1568 O O . LEU A 1 203 ? -25.696 -9.024 15.380 1.00 84.50 203 LEU A O 1
ATOM 1572 N N . PRO A 1 204 ? -24.419 -8.869 17.217 1.00 84.56 204 PRO A N 1
ATOM 1573 C CA . PRO A 1 204 ? -24.148 -10.296 17.259 1.00 84.56 204 PRO A CA 1
ATOM 1574 C C . PRO A 1 204 ? -25.415 -11.076 17.614 1.00 84.56 204 PRO A C 1
ATOM 1576 O O . PRO A 1 204 ? -26.195 -10.667 18.474 1.00 84.56 204 PRO A O 1
ATOM 1579 N N . GLU A 1 205 ? -25.584 -12.252 17.010 1.00 82.69 205 GLU A N 1
ATOM 1580 C CA . GLU A 1 205 ? -26.738 -13.117 17.280 1.00 82.69 205 GLU A CA 1
ATOM 1581 C C . GLU A 1 205 ? -26.771 -13.628 18.721 1.00 82.69 205 GLU A C 1
ATOM 1583 O O . GLU A 1 205 ? -27.834 -13.759 19.327 1.00 82.69 205 GLU A O 1
ATOM 1588 N N . LYS A 1 206 ? -25.592 -13.908 19.284 1.00 85.31 206 LYS A N 1
ATOM 1589 C CA . LYS A 1 206 ? -25.438 -14.465 20.628 1.00 85.31 206 LYS A CA 1
ATOM 1590 C C . LYS A 1 206 ? -25.238 -13.356 21.648 1.00 85.31 206 LYS A C 1
ATOM 1592 O O . LYS A 1 206 ? -24.390 -12.485 21.455 1.00 85.31 206 LYS A O 1
ATOM 1597 N N . ALA A 1 207 ? -25.906 -13.475 22.790 1.00 85.56 207 ALA A N 1
ATOM 1598 C CA . ALA A 1 207 ? -25.656 -12.604 23.928 1.00 85.56 207 ALA A CA 1
ATOM 1599 C C . ALA A 1 207 ? -24.195 -12.686 24.409 1.00 85.56 207 ALA A C 1
ATOM 1601 O O . ALA A 1 207 ? -23.554 -13.748 24.337 1.00 85.56 207 ALA A O 1
ATOM 1602 N N . GLY A 1 208 ? -23.665 -11.573 24.909 1.00 87.69 208 GLY A N 1
ATOM 1603 C CA . GLY A 1 208 ? -22.351 -11.493 25.539 1.00 87.69 208 GLY A CA 1
ATOM 1604 C C . GLY A 1 208 ? -21.690 -10.126 25.400 1.00 87.69 208 GLY A C 1
ATOM 1605 O O . GLY A 1 208 ? -22.260 -9.200 24.834 1.00 87.69 208 GLY A O 1
ATOM 1606 N N . ASN A 1 209 ? -20.461 -10.034 25.902 1.00 90.00 209 ASN A N 1
ATOM 1607 C CA . ASN A 1 209 ? -19.642 -8.831 25.823 1.00 90.00 209 ASN A CA 1
ATOM 1608 C C . ASN A 1 209 ? -18.740 -8.892 24.594 1.00 90.00 209 ASN A C 1
ATOM 1610 O O . ASN A 1 209 ? -17.996 -9.860 24.430 1.00 90.00 209 ASN A O 1
ATOM 1614 N N . TYR A 1 210 ? -18.790 -7.861 23.757 1.00 90.06 210 TYR A N 1
ATOM 1615 C CA . TYR A 1 210 ? -18.044 -7.803 22.505 1.00 90.06 210 TYR A CA 1
ATOM 1616 C C . TYR A 1 210 ? -17.144 -6.575 22.443 1.00 90.06 210 TYR A C 1
ATOM 1618 O O . TYR A 1 210 ? -17.507 -5.502 22.920 1.00 90.06 210 TYR A O 1
ATOM 1626 N N . SER A 1 211 ? -15.965 -6.747 21.855 1.00 92.12 211 SER A N 1
ATOM 1627 C CA . SER A 1 211 ? -15.036 -5.669 21.539 1.00 92.12 211 SER A CA 1
ATOM 1628 C C . SER A 1 211 ? -14.922 -5.519 20.029 1.00 92.12 211 SER A C 1
ATOM 1630 O O . SER A 1 211 ? -14.997 -6.503 19.287 1.00 92.12 211 SER A O 1
ATOM 1632 N N . TYR A 1 212 ? -14.742 -4.280 19.584 1.00 92.94 212 TYR A N 1
ATOM 1633 C CA . TYR A 1 212 ? -14.666 -3.924 18.177 1.00 92.94 212 TYR A CA 1
ATOM 1634 C C . TYR A 1 212 ? -13.299 -3.341 17.856 1.00 92.94 212 TYR A C 1
ATOM 1636 O O . TYR A 1 212 ? -12.704 -2.600 18.636 1.00 92.94 212 TYR A O 1
ATOM 1644 N N . SER A 1 213 ? -12.795 -3.658 16.674 1.00 92.62 213 SER A N 1
ATOM 1645 C CA . SER A 1 213 ? -11.514 -3.149 16.201 1.00 92.62 213 SER A CA 1
ATOM 1646 C C . SER A 1 213 ? -11.545 -2.920 14.700 1.00 92.62 213 SER A C 1
ATOM 1648 O O . SER A 1 213 ? -12.316 -3.553 13.985 1.00 92.62 213 SER A O 1
ATOM 1650 N N . VAL A 1 214 ? -10.714 -2.003 14.221 1.00 93.19 214 VAL A N 1
ATOM 1651 C CA . VAL A 1 214 ? -10.644 -1.627 12.810 1.00 93.19 214 VAL A CA 1
ATOM 1652 C C . VAL A 1 214 ? -9.214 -1.786 12.324 1.00 93.19 214 VAL A C 1
ATOM 1654 O O . VAL A 1 214 ? -8.281 -1.267 12.939 1.00 93.19 214 VAL A O 1
ATOM 1657 N N . LYS A 1 215 ? -9.039 -2.520 11.226 1.00 89.75 215 LYS A N 1
ATOM 1658 C CA . LYS A 1 215 ? -7.769 -2.644 10.506 1.00 89.75 215 LYS A CA 1
ATOM 1659 C C . LYS A 1 215 ? -7.786 -1.712 9.306 1.00 89.75 215 LYS A C 1
ATOM 1661 O O . LYS A 1 215 ? -8.741 -1.724 8.532 1.00 89.75 215 LYS A O 1
ATOM 1666 N N . ILE A 1 216 ? -6.719 -0.941 9.157 1.00 85.44 216 ILE A N 1
ATOM 1667 C CA . ILE A 1 216 ? -6.517 -0.045 8.023 1.00 85.44 216 ILE A CA 1
ATOM 1668 C C . ILE A 1 216 ? -5.650 -0.749 6.987 1.00 85.44 216 ILE A C 1
ATOM 1670 O O . ILE A 1 216 ? -4.606 -1.299 7.335 1.00 85.44 216 ILE A O 1
ATOM 1674 N N . SER A 1 217 ? -6.067 -0.712 5.728 1.00 76.38 217 SER A N 1
ATOM 1675 C CA . SER A 1 217 ? -5.290 -1.201 4.589 1.00 76.38 217 SER A CA 1
ATOM 1676 C C . SER A 1 217 ? -5.143 -0.086 3.549 1.00 76.38 217 SER A C 1
ATOM 1678 O O . SER A 1 217 ? -6.099 0.663 3.369 1.00 76.38 217 SER A O 1
ATOM 1680 N N . PRO A 1 218 ? -4.004 0.034 2.847 1.00 64.94 218 PRO A N 1
ATOM 1681 C CA . PRO A 1 218 ? -2.776 -0.748 3.013 1.00 64.94 218 PRO A CA 1
ATOM 1682 C C . PRO A 1 218 ? -2.081 -0.480 4.360 1.00 64.94 218 PRO A C 1
ATOM 1684 O O . PRO A 1 218 ? -2.345 0.512 5.037 1.00 64.94 218 PRO A O 1
ATOM 1687 N N . GLY A 1 219 ? -1.224 -1.413 4.785 1.00 64.31 219 GLY A N 1
ATOM 1688 C CA . GLY A 1 219 ? -0.472 -1.297 6.033 1.00 64.31 219 GLY A CA 1
ATOM 1689 C C . GLY A 1 219 ? -1.050 -2.051 7.237 1.00 64.31 219 GLY A C 1
ATOM 1690 O O . GLY A 1 219 ? -0.422 -2.103 8.277 1.00 64.31 219 GLY A O 1
ATOM 1691 N N . GLY A 1 220 ? -2.205 -2.695 7.171 1.00 68.31 220 GLY A N 1
ATOM 1692 C CA . GLY A 1 220 ? -2.676 -3.651 8.185 1.00 68.31 220 GLY A CA 1
ATOM 1693 C C . GLY A 1 220 ? -2.666 -3.229 9.668 1.00 68.31 220 GLY A C 1
ATOM 1694 O O . GLY A 1 220 ? -2.793 -4.107 10.522 1.00 68.31 220 GLY A O 1
ATOM 1695 N N . SER A 1 221 ? -2.509 -1.943 9.992 1.00 81.50 221 SER A N 1
ATOM 1696 C CA . SER A 1 221 ? -2.490 -1.444 11.365 1.00 81.50 221 SER A CA 1
ATOM 1697 C C . SER A 1 221 ? -3.886 -1.582 11.942 1.00 81.50 221 SER A C 1
ATOM 1699 O O . SER A 1 221 ? -4.859 -1.134 11.336 1.00 81.50 221 SER A O 1
ATOM 1701 N N . LYS A 1 222 ? -3.991 -2.230 13.100 1.00 86.75 222 LYS A N 1
ATOM 1702 C CA . LYS A 1 222 ? -5.264 -2.543 13.744 1.00 86.75 222 LYS A CA 1
ATOM 1703 C C . LYS A 1 222 ? -5.404 -1.725 15.020 1.00 86.75 222 LYS A C 1
ATOM 1705 O O . LYS A 1 222 ? -4.492 -1.722 15.840 1.00 86.75 222 LYS A O 1
ATOM 1710 N N . LYS A 1 223 ? -6.545 -1.059 15.192 1.00 91.31 223 LYS A N 1
ATOM 1711 C CA . LYS A 1 223 ? -6.871 -0.287 16.393 1.00 91.31 223 LYS A CA 1
ATOM 1712 C C . LYS A 1 223 ? -8.157 -0.786 17.025 1.00 91.31 223 LYS A C 1
ATOM 1714 O O . LYS A 1 223 ? -9.147 -1.005 16.334 1.00 91.31 223 LYS A O 1
ATOM 1719 N N . GLU A 1 224 ? -8.146 -0.938 18.340 1.00 91.81 224 GLU A N 1
ATOM 1720 C CA . GLU A 1 224 ? -9.359 -1.175 19.118 1.00 91.81 224 GLU A CA 1
ATOM 1721 C C . GLU A 1 224 ? -10.205 0.103 19.200 1.00 91.81 224 GLU A C 1
ATOM 1723 O O . GLU A 1 224 ? -9.687 1.189 19.475 1.00 91.81 224 GLU A O 1
ATOM 1728 N N . ALA A 1 225 ? -11.506 -0.026 18.944 1.00 91.06 225 ALA A N 1
ATOM 1729 C CA . ALA A 1 225 ? -12.449 1.067 19.091 1.00 91.06 225 ALA A CA 1
ATOM 1730 C C . ALA A 1 225 ? -12.869 1.181 20.558 1.00 91.06 225 ALA A C 1
ATOM 1732 O O . ALA A 1 225 ? -13.367 0.221 21.145 1.00 91.06 225 ALA A O 1
ATOM 1733 N N . LYS A 1 226 ? -12.679 2.365 21.141 1.00 91.12 226 LYS A N 1
ATOM 1734 C CA . LYS A 1 226 ? -13.106 2.647 22.514 1.00 91.12 226 LYS A CA 1
ATOM 1735 C C . LYS A 1 226 ? -14.532 3.171 22.530 1.00 91.12 226 LYS A C 1
ATOM 1737 O O . LYS A 1 226 ? -14.942 3.888 21.623 1.00 91.12 226 LYS A O 1
ATOM 1742 N N . LEU A 1 227 ? -15.280 2.862 23.570 1.00 86.62 227 LEU A N 1
ATOM 1743 C CA . LEU A 1 227 ? -16.542 3.526 23.860 1.00 86.62 227 LEU A CA 1
ATOM 1744 C C . LEU A 1 227 ? -16.295 4.998 24.252 1.00 86.62 227 LEU A C 1
ATOM 1746 O O . LEU A 1 227 ? -15.168 5.355 24.616 1.00 86.62 227 LEU A O 1
ATOM 1750 N N . PRO A 1 228 ? -17.318 5.874 24.201 1.00 84.19 228 PRO A N 1
ATOM 1751 C CA . PRO A 1 228 ? -17.175 7.283 24.572 1.00 84.19 228 PRO A CA 1
ATOM 1752 C C . PRO A 1 228 ? -16.736 7.497 26.029 1.00 84.19 228 PRO A C 1
ATOM 1754 O O . PRO A 1 228 ? -16.097 8.498 26.337 1.00 84.19 228 PRO A O 1
ATOM 1757 N N . ASP A 1 229 ? -17.039 6.546 26.913 1.00 83.94 229 ASP A N 1
ATOM 1758 C CA . ASP A 1 229 ? -16.599 6.507 28.314 1.00 83.94 229 ASP A CA 1
ATOM 1759 C C . ASP A 1 229 ? -15.184 5.912 28.496 1.00 83.94 229 ASP A C 1
ATOM 1761 O O . ASP A 1 229 ? -14.682 5.808 29.614 1.00 83.94 229 ASP A O 1
ATOM 1765 N N . GLY A 1 230 ? -14.522 5.527 27.400 1.00 82.38 230 GLY A N 1
ATOM 1766 C CA . GLY A 1 230 ? -13.216 4.871 27.395 1.00 82.38 230 GLY A CA 1
ATOM 1767 C C . GLY A 1 230 ? -13.268 3.353 27.590 1.00 82.38 230 GLY A C 1
ATOM 1768 O O . GLY A 1 230 ? -12.210 2.717 27.573 1.00 82.38 230 GLY A O 1
ATOM 1769 N N . GLY A 1 231 ? -14.460 2.768 27.747 1.00 84.44 231 GLY A N 1
ATOM 1770 C CA . GLY A 1 231 ? -14.668 1.329 27.862 1.00 84.44 231 GLY A CA 1
ATOM 1771 C C . GLY A 1 231 ? -14.322 0.563 26.581 1.00 84.44 231 GLY A C 1
ATOM 1772 O O . GLY A 1 231 ? -14.261 1.119 25.486 1.00 84.44 231 GLY A O 1
ATOM 1773 N N . LYS A 1 232 ? -14.083 -0.743 26.718 1.00 86.94 232 LYS A N 1
ATOM 1774 C CA . LYS A 1 232 ? -13.728 -1.645 25.602 1.00 86.94 232 LYS A CA 1
ATOM 1775 C C . LYS A 1 232 ? -14.886 -2.537 25.149 1.00 86.94 232 LYS A C 1
ATOM 1777 O O . LYS A 1 232 ? -14.957 -2.918 23.981 1.00 86.94 232 LYS A O 1
ATOM 1782 N N . TRP A 1 233 ? -15.728 -2.943 26.093 1.00 88.25 233 TRP A N 1
ATOM 1783 C CA . TRP A 1 233 ? -16.683 -4.030 25.920 1.00 88.25 233 TRP A CA 1
ATOM 1784 C C . TRP A 1 233 ? -18.105 -3.491 25.876 1.00 88.25 233 TRP A C 1
ATOM 1786 O O . TRP A 1 233 ? -18.502 -2.743 26.765 1.00 88.25 233 TRP A O 1
ATOM 1796 N N . ILE A 1 234 ? -18.865 -3.911 24.868 1.00 85.62 234 ILE A N 1
ATOM 1797 C CA . ILE A 1 234 ? -20.292 -3.623 24.730 1.00 85.62 234 ILE A CA 1
ATOM 1798 C C . ILE A 1 234 ? -21.066 -4.897 25.055 1.00 85.62 234 ILE A C 1
ATOM 1800 O O . ILE A 1 234 ? -20.816 -5.947 24.457 1.00 85.62 234 ILE A O 1
ATOM 1804 N N . GLU A 1 235 ? -21.994 -4.810 26.003 1.00 86.19 235 GLU A N 1
ATOM 1805 C CA . GLU A 1 235 ? -22.908 -5.904 26.315 1.00 86.19 235 GLU A CA 1
ATOM 1806 C C . GLU A 1 235 ? -24.035 -5.952 25.277 1.00 86.19 235 GLU A C 1
ATOM 1808 O O . GLU A 1 235 ? -24.798 -5.001 25.103 1.00 86.19 235 GLU A O 1
ATOM 1813 N N . HIS A 1 236 ? -24.160 -7.085 24.592 1.00 84.00 236 HIS A N 1
ATOM 1814 C CA . HIS A 1 236 ? -25.241 -7.350 23.654 1.00 84.00 236 HIS A CA 1
ATOM 1815 C C . HIS A 1 236 ? -26.130 -8.471 24.179 1.00 84.00 236 HIS A C 1
ATOM 1817 O O . HIS A 1 236 ? -25.647 -9.504 24.640 1.00 84.00 236 HIS A O 1
ATOM 1823 N N . VAL A 1 237 ? -27.444 -8.289 24.049 1.00 75.94 237 VAL A N 1
ATOM 1824 C CA . VAL A 1 237 ? -28.452 -9.264 24.504 1.00 75.94 237 VAL A CA 1
ATOM 1825 C C . VAL A 1 237 ? -28.673 -10.385 23.468 1.00 75.94 237 VAL A C 1
ATOM 1827 O O . VAL A 1 237 ? -29.310 -11.386 23.768 1.00 75.94 237 VAL A O 1
ATOM 1830 N N . GLY A 1 238 ? -28.066 -10.273 22.279 1.00 63.75 238 GLY A N 1
ATOM 1831 C CA . GLY A 1 238 ? -28.246 -11.209 21.167 1.00 63.75 238 GLY A CA 1
ATOM 1832 C C . GLY A 1 238 ? -29.551 -10.964 20.403 1.00 63.75 238 GLY A C 1
ATOM 1833 O O . GLY A 1 238 ? -30.564 -10.595 20.993 1.00 63.75 238 GLY A O 1
ATOM 1834 N N . THR A 1 239 ? -29.541 -11.146 19.081 1.00 65.38 239 THR A N 1
ATOM 1835 C CA . THR A 1 239 ? -30.768 -11.116 18.254 1.00 65.38 239 THR A CA 1
ATOM 1836 C C . THR A 1 239 ? -31.489 -12.470 18.235 1.00 65.38 239 THR A C 1
ATOM 1838 O O . THR A 1 239 ? -32.671 -12.544 17.896 1.00 65.38 239 THR A O 1
ATOM 1841 N N . GLY A 1 240 ? -30.813 -13.545 18.661 1.00 49.91 240 GLY A N 1
ATOM 1842 C CA . GLY A 1 240 ? -31.394 -14.870 18.834 1.00 49.91 240 GLY A CA 1
ATOM 1843 C C . GLY A 1 240 ? -32.092 -15.014 20.186 1.00 49.91 240 GLY A C 1
ATOM 1844 O O . GLY A 1 240 ? -31.432 -15.105 21.215 1.00 49.91 240 GLY A O 1
ATOM 1845 N N . THR A 1 241 ? -33.423 -15.132 20.152 1.00 38.84 241 THR A N 1
ATOM 1846 C CA . THR A 1 241 ? -34.357 -15.408 21.267 1.00 38.84 241 THR A CA 1
ATOM 1847 C C . THR A 1 241 ? -34.825 -14.210 22.103 1.00 38.84 241 THR A C 1
ATOM 1849 O O . THR A 1 241 ? -34.689 -14.158 23.319 1.00 38.84 241 THR A O 1
ATOM 1852 N N . ALA A 1 242 ? -35.607 -13.334 21.469 1.00 39.22 242 ALA A N 1
ATOM 1853 C CA . ALA A 1 242 ? -36.807 -12.823 22.130 1.00 39.22 242 ALA A CA 1
ATOM 1854 C C . ALA A 1 242 ? -37.859 -13.950 22.214 1.00 39.22 242 ALA A C 1
ATOM 1856 O O . ALA A 1 242 ? -38.843 -13.952 21.483 1.00 39.22 242 ALA A O 1
ATOM 1857 N N . VAL A 1 243 ? -37.642 -14.934 23.093 1.00 40.47 243 VAL A N 1
ATOM 1858 C CA . VAL A 1 243 ? -38.730 -15.752 23.645 1.00 40.47 243 VAL A CA 1
ATOM 1859 C C . VAL A 1 243 ? -38.496 -15.891 25.146 1.00 40.47 243 VAL A C 1
ATOM 1861 O O . VAL A 1 243 ? -37.607 -16.605 25.589 1.00 40.47 243 VAL A O 1
ATOM 1864 N N . ALA A 1 244 ? -39.347 -15.186 25.892 1.00 40.94 244 ALA A N 1
ATOM 1865 C CA . ALA A 1 244 ? -39.636 -15.336 27.315 1.00 40.94 244 ALA A CA 1
ATOM 1866 C C . ALA A 1 244 ? -38.505 -15.055 28.328 1.00 40.94 244 ALA A C 1
ATOM 1868 O O . ALA A 1 244 ? -37.882 -15.964 28.859 1.00 40.94 244 ALA A O 1
ATOM 1869 N N . SER A 1 245 ? -38.425 -13.797 28.778 1.00 39.06 245 SER A N 1
ATOM 1870 C CA . SER A 1 245 ? -38.443 -13.521 30.226 1.00 39.06 245 SER A CA 1
ATOM 1871 C C . SER A 1 245 ? -38.985 -12.118 30.550 1.00 39.06 245 SER A C 1
ATOM 1873 O O . SER A 1 245 ? -38.368 -11.342 31.276 1.00 39.06 245 SER A O 1
ATOM 1875 N N . GLN A 1 246 ? -40.184 -11.784 30.062 1.00 38.97 246 GLN A N 1
ATOM 1876 C CA . GLN A 1 246 ? -41.060 -10.870 30.808 1.00 38.97 246 GLN A CA 1
ATOM 1877 C C . GLN A 1 246 ? -41.700 -11.667 31.952 1.00 38.97 246 GLN A C 1
ATOM 1879 O O . GLN A 1 246 ? -42.833 -12.105 31.827 1.00 38.97 246 GLN A O 1
ATOM 1884 N N . ALA A 1 247 ? -40.940 -11.929 33.020 1.00 40.34 247 ALA A N 1
ATOM 1885 C CA . ALA A 1 247 ? -41.454 -12.316 34.342 1.00 40.34 247 ALA A CA 1
ATOM 1886 C C . ALA A 1 247 ? -40.302 -12.520 35.345 1.00 40.34 247 ALA A C 1
ATOM 1888 O O . ALA A 1 247 ? -40.134 -13.616 35.862 1.00 40.34 247 ALA A O 1
ATOM 1889 N N . ALA A 1 248 ? -39.474 -11.505 35.621 1.00 39.06 248 ALA A N 1
ATOM 1890 C CA . ALA A 1 248 ? -38.555 -11.588 36.769 1.00 39.06 248 ALA A CA 1
ATOM 1891 C C . ALA A 1 248 ? -38.008 -10.238 37.271 1.00 39.06 248 ALA A C 1
ATOM 1893 O O . ALA A 1 248 ? -36.915 -10.202 37.818 1.00 39.06 248 ALA A O 1
ATOM 1894 N N . ILE A 1 249 ? -38.716 -9.113 37.116 1.00 39.94 249 ILE A N 1
ATOM 1895 C CA . ILE A 1 249 ? -38.332 -7.864 37.811 1.00 39.94 249 ILE A CA 1
ATOM 1896 C C . ILE A 1 249 ? -39.578 -7.163 38.364 1.00 39.94 249 ILE A C 1
ATOM 1898 O O . ILE A 1 249 ? -39.833 -6.008 38.081 1.00 39.94 249 ILE A O 1
ATOM 1902 N N . TYR A 1 250 ? -40.381 -7.894 39.136 1.00 37.62 250 TYR A N 1
ATOM 1903 C CA . TYR A 1 250 ? -41.299 -7.343 40.143 1.00 37.62 250 TYR A CA 1
ATOM 1904 C C . TYR A 1 250 ? -41.549 -8.428 41.199 1.00 37.62 250 TYR A C 1
ATOM 1906 O O . TYR A 1 250 ? -42.648 -8.955 41.310 1.00 37.62 250 TYR A O 1
ATOM 1914 N N . ASN A 1 251 ? -40.510 -8.851 41.929 1.00 39.25 251 ASN A N 1
ATOM 1915 C CA . ASN A 1 251 ? -40.730 -9.656 43.142 1.00 39.25 251 ASN A CA 1
ATOM 1916 C C . ASN A 1 251 ? -39.601 -9.597 44.188 1.00 39.25 251 ASN A C 1
ATOM 1918 O O . ASN A 1 251 ? -39.491 -10.484 45.026 1.00 39.25 251 ASN A O 1
ATOM 1922 N N . VAL A 1 252 ? -38.775 -8.543 44.182 1.00 39.28 252 VAL A N 1
ATOM 1923 C CA . VAL A 1 252 ? -37.777 -8.316 45.254 1.00 39.28 252 VAL A CA 1
ATOM 1924 C C . VAL A 1 252 ? -38.229 -7.230 46.249 1.00 39.28 252 VAL A C 1
ATOM 1926 O O . VAL A 1 252 ? -37.615 -7.053 47.292 1.00 39.28 252 VAL A O 1
ATOM 1929 N N . LEU A 1 253 ? -39.364 -6.561 46.005 1.00 37.81 253 LEU A N 1
ATOM 1930 C CA . LEU A 1 253 ? -39.926 -5.537 46.907 1.00 37.81 253 LEU A CA 1
ATOM 1931 C C . LEU A 1 253 ? -41.180 -5.974 47.686 1.00 37.81 253 LEU A C 1
ATOM 1933 O O . LEU A 1 253 ? -41.641 -5.248 48.558 1.00 37.81 253 LEU A O 1
ATOM 1937 N N . THR A 1 254 ? -41.705 -7.173 47.439 1.00 41.44 254 THR A N 1
ATOM 1938 C CA . THR A 1 254 ? -42.923 -7.700 48.087 1.00 41.44 254 THR A CA 1
ATOM 1939 C C . THR A 1 254 ? -42.646 -8.753 49.162 1.00 41.44 254 THR A C 1
ATOM 1941 O O . THR A 1 254 ? -43.504 -8.991 50.006 1.00 41.44 254 THR A O 1
ATOM 1944 N N . VAL A 1 255 ? -41.440 -9.331 49.224 1.00 39.91 255 VAL A N 1
ATOM 1945 C CA . VAL A 1 255 ? -41.086 -10.326 50.260 1.00 39.91 255 VAL A CA 1
ATOM 1946 C C . VAL A 1 255 ? -40.669 -9.674 51.590 1.00 39.91 255 VAL A C 1
ATOM 1948 O O . VAL A 1 255 ? -40.785 -10.297 52.639 1.00 39.91 255 VAL A O 1
ATOM 1951 N N . TRP A 1 256 ? -40.297 -8.389 51.597 1.00 36.19 256 TRP A N 1
ATOM 1952 C CA . TRP A 1 256 ? -39.991 -7.653 52.837 1.00 36.19 256 TRP A CA 1
ATOM 1953 C C . TRP A 1 256 ? -41.206 -6.994 53.511 1.00 36.19 256 TRP A C 1
ATOM 1955 O O . TRP A 1 256 ? -41.089 -6.535 54.643 1.00 36.19 256 TRP A O 1
ATOM 1965 N N . LEU A 1 257 ? -42.381 -6.977 52.869 1.00 40.19 257 LEU A N 1
ATOM 1966 C CA . LEU A 1 257 ? -43.589 -6.336 53.414 1.00 40.19 257 LEU A CA 1
ATOM 1967 C C . LEU A 1 257 ? -44.588 -7.307 54.064 1.00 40.19 257 LEU A C 1
ATOM 1969 O O . LEU A 1 257 ? -45.459 -6.862 54.803 1.00 40.19 257 LEU A O 1
ATOM 1973 N N . VAL A 1 258 ? -44.443 -8.624 53.872 1.00 43.03 258 VAL A N 1
ATOM 1974 C CA . VAL A 1 258 ? -45.342 -9.625 54.491 1.00 43.03 258 VAL A CA 1
ATOM 1975 C C . VAL A 1 258 ? -44.783 -10.188 55.808 1.00 43.03 258 VAL A C 1
ATOM 1977 O O . VAL A 1 258 ? -45.536 -10.704 56.627 1.00 43.03 258 VAL A O 1
ATOM 1980 N N . ALA A 1 259 ? -43.489 -10.007 56.094 1.00 40.94 259 ALA A N 1
ATOM 1981 C CA . ALA A 1 259 ? -42.895 -10.427 57.369 1.00 40.94 259 ALA A CA 1
ATOM 1982 C C . ALA A 1 259 ? -43.162 -9.455 58.541 1.00 40.94 259 ALA A C 1
ATOM 1984 O O . ALA A 1 259 ? -42.896 -9.801 59.688 1.00 40.94 259 ALA A O 1
ATOM 1985 N N . ALA A 1 260 ? -43.708 -8.260 58.284 1.00 44.47 260 ALA A N 1
ATOM 1986 C CA . ALA A 1 260 ? -43.955 -7.242 59.312 1.00 44.47 260 ALA A CA 1
ATOM 1987 C C . ALA A 1 260 ? -45.390 -7.236 59.886 1.00 44.47 260 ALA A C 1
ATOM 1989 O O . ALA A 1 260 ? -45.675 -6.437 60.770 1.00 44.47 260 ALA A O 1
ATOM 1990 N N . PHE A 1 261 ? -46.291 -8.115 59.424 1.00 42.81 261 PHE A N 1
ATOM 1991 C CA . PHE A 1 261 ? -47.710 -8.111 59.829 1.00 42.81 261 PHE A CA 1
ATOM 1992 C C . PHE A 1 261 ? -48.179 -9.365 60.594 1.00 42.81 261 PHE A C 1
ATOM 1994 O O . PHE A 1 261 ? -49.379 -9.577 60.737 1.00 42.81 261 PHE A O 1
ATOM 2001 N N . VAL A 1 262 ? -47.256 -10.187 61.115 1.00 45.47 262 VAL A N 1
ATOM 2002 C CA . VAL A 1 262 ? -47.583 -11.391 61.923 1.00 45.47 262 VAL A CA 1
ATOM 2003 C C . VAL A 1 262 ? -46.990 -11.332 63.347 1.00 45.47 262 VAL A C 1
ATOM 2005 O O . VAL A 1 262 ? -46.930 -12.334 64.047 1.00 45.47 262 VAL A O 1
ATOM 2008 N N . LEU A 1 263 ? -46.572 -10.154 63.823 1.00 42.44 263 LEU A N 1
ATOM 2009 C CA . LEU A 1 263 ? -46.124 -9.951 65.213 1.00 42.44 263 LEU A CA 1
ATOM 2010 C C . LEU A 1 263 ? -46.792 -8.731 65.870 1.00 42.44 263 LEU A C 1
ATOM 2012 O O . LEU A 1 263 ? -46.122 -7.854 66.412 1.00 42.44 263 LEU A O 1
ATOM 2016 N N . LEU A 1 264 ? -48.125 -8.705 65.824 1.00 40.41 264 LEU A N 1
ATOM 2017 C CA . LEU A 1 264 ? -48.980 -7.909 66.708 1.00 40.41 264 LEU A CA 1
ATOM 2018 C C . LEU A 1 264 ? -50.073 -8.808 67.284 1.00 40.41 264 LEU A C 1
ATOM 2020 O O . LEU A 1 264 ? -50.718 -9.514 66.476 1.00 40.41 264 LEU A O 1
#

Solvent-accessible surface area (backbone atoms only — not comparable to full-atom values): 15210 Å² total; per-residue (Å²): 138,86,80,81,80,80,76,79,71,77,82,78,75,56,54,69,53,78,90,38,48,49,39,32,35,44,83,39,54,82,25,38,37,36,45,30,46,37,46,74,34,55,45,96,77,82,72,41,33,38,31,37,34,40,29,39,65,82,76,64,46,76,74,42,80,54,58,70,40,68,45,45,76,75,46,80,83,84,54,64,43,39,27,28,38,34,78,45,71,34,78,67,69,75,62,57,45,37,32,33,46,31,37,35,35,36,74,64,67,44,71,45,69,31,44,30,87,87,76,50,79,53,52,78,40,68,44,56,49,69,87,37,49,50,38,36,38,42,75,55,85,87,63,32,38,37,37,44,34,43,30,53,40,57,70,94,44,68,66,38,35,38,38,34,33,40,31,42,75,96,48,97,58,75,44,82,59,59,72,43,72,46,48,75,44,82,42,103,76,83,59,49,29,44,32,37,38,76,47,76,38,78,65,57,50,63,59,48,41,34,33,44,30,38,30,35,33,68,43,66,36,62,42,68,24,25,31,92,87,66,44,58,67,46,83,39,81,29,73,63,72,94,69,86,78,96,80,83,88,84,69,84,78,59,69,74,64,64,75,73,77,80,83,127

Radius of gyration: 31.43 Å; Cα contacts (8 Å, |Δi|>4): 578; chains: 1; bounding box: 85×57×116 Å

Foldseek 3Di:
DDDPPPPPDPPPPQAADLVQKAKAWDFAAFFIKIKMKGHFTFDPPPKKKKWKWKAFPVVRDDIDTWDIGIWAWPDPPVDRTTITMDIDTTGDDLAWGWMWMWIFMPPNRDIHTHAYDPRDRTDGDDAFALVQKAWAWDCDVQFKIKIKIKGKDFDPHYFKKKWKWKDFPPDPDIDTWDIDTWDWADDPPNGIIITIDIDIGGDAQAWGWMWMWIFMPSNRHIYTHAYPVRHGIDTHRHPHDPPDDPDDPPDPPPVVVVVVPPPD

Secondary structure (DSSP, 8-state):
--------------PPPGGGEEEEEEEETTEEEEEEEEEEEE-SSS--EEEEEEEETTTT---EEEEEEEPEEEE--SSSEEEEEEEEEEPPPSS-EEEEEEEEEETTTEEEEPEETTS-SSEEE----TTTEEEEEEEETTTEEEEEEEEEE--S----EEEEEEEETT--PEEEEEEEEPEEEE-TTSS-EEEEEEEEEEPPSS-EEEEEEEEEETTTEEEEPBPTTS---EEE--SS---S--SSSSSSSSTTTSTTSS--

Mean predicted aligned error: 15.56 Å

pLDDT: mean 75.03, std 17.78, range [32.59, 94.19]

Organism: Pomacea canaliculata (NCBI:txid400727)

Nearest PDB structures (foldseek):
  6lxw-assembly1_B  TM=3.559E-01  e=4.073E-04  Homo sapiens
  2ic2-assembly2_B  TM=5.002E-01  e=1.286E-02  Drosophila melanogaster
  8si1-assembly3_C  TM=2.923E-01  e=6.624E-04  Homo sapiens
  2eef-assembly1_A  TM=4.244E-01  e=2.092E-02  Homo sapiens
  2ibb-assembly1_A  TM=2.676E-01  e=6.624E-04  Drosophila melanogaster

Sequence (264 aa):
MQIFVVVALPVAVNRPKPTDVSCTARADMDADRLSCTITNIYSSRGVYTCQALRRNEETHSEVERLNTVNMASLNDEGGLKVSGECNIRTELPENAGNYSYSVKILPGGLEVLANLLGGEKWIEHYRPKESDISCTAWDECKTNVKLYCTIKIYSSRGVYTCQAFREKLGQNSQEELNTVNMTTTNDEGGRTMTGKCIITTELPEKAGNYSYSVKISPGGSKKEAKLPDGGKWIEHVGTGTAVASQAAIYNVLTVWLVAAFVLL